Protein AF-A0A257RV43-F1 (afdb_monomer)

Sequence (196 aa):
MAVTVGLWSTWIQFRRIRRQGHEGVSLATWVLFLFMGLFWMTYGVTRHSPQIFMGSLVIFPLQLAIVARLQPFRHVKVLARSFGYFALLCVAPVLIWGWIGGLIGTGIAMTVNRGPQIIELIRHADASGVSVASWTWGVTGSVLWVLFYASGRLWGALAATMFAGVANATIATLAAWRHRQASVMRRALELDVALI

Radius of gyration: 18.14 Å; Cα contacts (8 Å, |Δi|>4): 219; chains: 1; bounding box: 46×37×62 Å

Structure (mmCIF, N/CA/C/O backbone):
data_AF-A0A257RV43-F1
#
_entry.id   AF-A0A257RV43-F1
#
loop_
_atom_site.group_PDB
_atom_site.id
_atom_site.type_symbol
_atom_site.label_atom_id
_atom_site.label_alt_id
_atom_site.label_comp_id
_atom_site.label_asym_id
_atom_site.label_entity_id
_atom_site.label_seq_id
_atom_site.pdbx_PDB_ins_code
_atom_site.Cartn_x
_atom_site.Cartn_y
_atom_site.Cartn_z
_atom_site.occupancy
_atom_site.B_iso_or_equiv
_atom_site.auth_seq_id
_atom_site.auth_comp_id
_atom_site.auth_asym_id
_atom_site.auth_atom_id
_atom_site.pdbx_PDB_model_num
ATOM 1 N N . MET A 1 1 ? -7.278 -14.009 -11.076 1.00 83.44 1 MET A N 1
ATOM 2 C CA . MET A 1 1 ? -7.401 -14.435 -9.663 1.00 83.44 1 MET A CA 1
ATOM 3 C C . MET A 1 1 ? -6.691 -13.492 -8.692 1.00 83.44 1 MET A C 1
ATOM 5 O O . MET A 1 1 ? -7.350 -12.985 -7.799 1.00 83.44 1 MET A O 1
ATOM 9 N N . ALA A 1 2 ? -5.399 -13.172 -8.856 1.00 86.75 2 ALA A N 1
ATOM 10 C CA . ALA A 1 2 ? -4.728 -12.218 -7.952 1.00 86.75 2 ALA A CA 1
ATOM 11 C C . ALA A 1 2 ? -5.408 -10.830 -7.930 1.00 86.75 2 ALA A C 1
ATOM 13 O O . ALA A 1 2 ? -5.699 -10.286 -6.866 1.00 86.75 2 ALA A O 1
ATOM 14 N N . VAL A 1 3 ? -5.745 -10.304 -9.115 1.00 89.25 3 VAL A N 1
ATOM 15 C CA . VAL A 1 3 ? -6.444 -9.016 -9.282 1.00 89.25 3 VAL A CA 1
ATOM 16 C C . VAL A 1 3 ? -7.815 -9.010 -8.604 1.00 89.25 3 VAL A C 1
ATOM 18 O O . VAL A 1 3 ? -8.145 -8.071 -7.888 1.00 89.25 3 VAL A O 1
ATOM 21 N N . THR A 1 4 ? -8.603 -10.075 -8.776 1.00 91.12 4 THR A N 1
ATOM 22 C CA . THR A 1 4 ? -9.947 -10.181 -8.189 1.00 91.12 4 THR A CA 1
ATOM 23 C C . THR A 1 4 ? -9.890 -10.251 -6.666 1.00 91.12 4 THR A C 1
ATOM 25 O O . THR A 1 4 ? -10.686 -9.596 -6.000 1.00 91.12 4 THR A O 1
ATOM 28 N N . VAL A 1 5 ? -8.909 -10.965 -6.105 1.00 89.88 5 VAL A N 1
ATOM 29 C CA . VAL A 1 5 ? -8.672 -11.011 -4.654 1.00 89.88 5 VAL A CA 1
ATOM 30 C C . VAL A 1 5 ? -8.265 -9.638 -4.108 1.00 89.88 5 VAL A C 1
ATOM 32 O O . VAL A 1 5 ? -8.806 -9.204 -3.092 1.00 89.88 5 VAL A O 1
ATOM 35 N N . GLY A 1 6 ? -7.360 -8.927 -4.789 1.00 88.88 6 GLY A N 1
ATOM 36 C CA . GLY A 1 6 ? -6.945 -7.576 -4.394 1.00 88.88 6 GLY A CA 1
ATOM 37 C C . GLY A 1 6 ? -8.076 -6.544 -4.479 1.00 88.88 6 GLY A C 1
ATOM 38 O O . GLY A 1 6 ? -8.216 -5.688 -3.602 1.00 88.88 6 GLY A O 1
ATOM 39 N N . LEU A 1 7 ? -8.928 -6.649 -5.500 1.00 92.19 7 LEU A N 1
ATOM 40 C CA . LEU A 1 7 ? -10.130 -5.827 -5.620 1.00 92.19 7 LEU A CA 1
ATOM 41 C C . LEU A 1 7 ? -11.105 -6.118 -4.473 1.00 92.19 7 LEU A C 1
ATOM 43 O O . LEU A 1 7 ? -11.610 -5.191 -3.842 1.00 92.19 7 LEU A O 1
ATOM 47 N N . TRP A 1 8 ? -11.329 -7.397 -4.166 1.00 93.69 8 TRP A N 1
ATOM 48 C CA . TRP A 1 8 ? -12.238 -7.819 -3.106 1.00 93.69 8 TRP A CA 1
ATOM 49 C C . TRP A 1 8 ? -11.781 -7.370 -1.714 1.00 93.69 8 TRP A C 1
ATOM 51 O O . TRP A 1 8 ? -12.586 -6.834 -0.950 1.00 93.69 8 TRP A O 1
ATOM 61 N N . SER A 1 9 ? -10.493 -7.512 -1.385 1.00 88.94 9 SER A N 1
ATOM 62 C CA . SER A 1 9 ? -9.951 -7.047 -0.099 1.00 88.94 9 SER A CA 1
ATOM 63 C C . SER A 1 9 ? -10.094 -5.530 0.058 1.00 88.94 9 SER A C 1
ATOM 65 O O . SER A 1 9 ? -10.583 -5.040 1.080 1.00 88.94 9 SER A O 1
ATOM 67 N N . THR A 1 10 ? -9.772 -4.780 -0.998 1.00 91.12 10 THR A N 1
ATOM 68 C CA . THR A 1 10 ? -9.917 -3.320 -1.018 1.00 91.12 10 THR A CA 1
ATOM 69 C C . THR A 1 10 ? -11.392 -2.91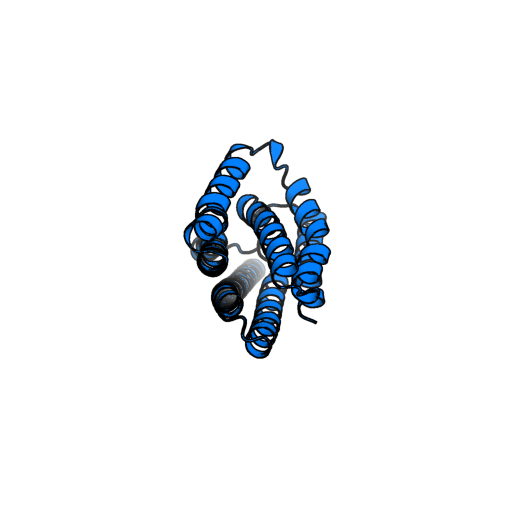3 -0.902 1.00 91.12 10 THR A C 1
ATOM 71 O O . THR A 1 10 ? -11.723 -1.960 -0.193 1.00 91.12 10 THR A O 1
ATOM 74 N N . TRP A 1 11 ? -12.306 -3.671 -1.516 1.00 94.56 11 TRP A N 1
ATOM 75 C CA . TRP A 1 11 ? -13.753 -3.449 -1.426 1.00 94.56 11 TRP A CA 1
ATOM 76 C C . TRP A 1 11 ? -14.297 -3.673 -0.025 1.00 94.56 11 TRP A C 1
ATOM 78 O O . TRP A 1 11 ? -15.060 -2.839 0.468 1.00 94.56 11 TRP A O 1
ATOM 88 N N . ILE A 1 12 ? -13.871 -4.740 0.652 1.00 92.06 12 ILE A N 1
ATOM 89 C CA . ILE A 1 12 ? -14.232 -4.986 2.052 1.00 92.06 12 ILE A CA 1
ATOM 90 C C . ILE A 1 12 ? -13.836 -3.786 2.914 1.00 92.06 12 ILE A C 1
ATOM 92 O O . ILE A 1 12 ? -14.659 -3.303 3.698 1.00 92.06 12 ILE A O 1
ATOM 96 N N . GLN A 1 13 ? -12.620 -3.261 2.734 1.00 89.50 13 GLN A N 1
ATOM 97 C CA . GLN A 1 13 ? -12.170 -2.101 3.494 1.00 89.50 13 GLN A CA 1
ATOM 98 C C . GLN A 1 13 ? -12.968 -0.839 3.153 1.00 89.50 13 GLN A C 1
ATOM 100 O O . GLN A 1 13 ? -13.424 -0.135 4.054 1.00 89.50 13 GLN A O 1
ATOM 105 N N . PHE A 1 14 ? -13.181 -0.552 1.870 1.00 93.69 14 PHE A N 1
ATOM 106 C CA . PHE A 1 14 ? -13.977 0.598 1.448 1.00 93.69 14 PHE A CA 1
ATOM 107 C C . PHE A 1 14 ? -15.401 0.544 2.013 1.00 93.69 14 PHE A C 1
ATOM 109 O O . PHE A 1 14 ? -15.922 1.547 2.509 1.00 93.69 14 PHE A O 1
ATOM 116 N N . ARG A 1 15 ? -16.026 -0.640 1.982 1.00 93.69 15 ARG A N 1
ATOM 117 C CA . ARG A 1 15 ? -17.354 -0.880 2.550 1.00 93.69 15 ARG A CA 1
ATOM 118 C C . ARG A 1 15 ? -17.363 -0.665 4.062 1.00 93.69 15 ARG A C 1
ATOM 120 O O . ARG A 1 15 ? -18.320 -0.076 4.558 1.00 93.69 15 ARG A O 1
ATOM 127 N N . ARG A 1 16 ? -16.320 -1.104 4.782 1.00 89.62 16 ARG A N 1
ATOM 128 C CA . ARG A 1 16 ? -16.153 -0.838 6.222 1.00 89.62 16 ARG A CA 1
ATOM 129 C C . ARG A 1 16 ? -16.119 0.665 6.479 1.00 89.62 16 ARG A C 1
ATOM 131 O O . ARG A 1 16 ? -16.955 1.153 7.226 1.00 89.62 16 ARG A O 1
ATOM 138 N N . ILE A 1 17 ? -15.240 1.390 5.786 1.00 91.00 17 ILE A N 1
ATOM 139 C CA . ILE A 1 17 ? -15.087 2.844 5.947 1.00 91.00 17 ILE A CA 1
ATOM 140 C C . ILE A 1 17 ? -16.407 3.574 5.691 1.00 91.00 17 ILE A C 1
ATOM 142 O O . ILE A 1 17 ? -16.773 4.489 6.420 1.00 91.00 17 ILE A O 1
ATOM 146 N N . ARG A 1 18 ? -17.161 3.139 4.673 1.00 92.62 18 ARG A N 1
ATOM 147 C CA . ARG A 1 18 ? -18.476 3.708 4.358 1.00 92.62 18 ARG A CA 1
ATOM 148 C C . ARG A 1 18 ? -19.513 3.475 5.462 1.00 92.62 18 ARG A C 1
ATOM 150 O O . ARG A 1 18 ? -20.385 4.316 5.630 1.00 92.62 18 ARG A O 1
ATOM 157 N N . ARG A 1 19 ? -19.478 2.324 6.142 1.00 91.06 19 ARG A N 1
ATOM 158 C CA . ARG A 1 19 ? -20.508 1.912 7.115 1.00 91.06 19 ARG A CA 1
ATOM 159 C C . ARG A 1 19 ? -20.180 2.283 8.560 1.00 91.06 19 ARG A C 1
ATOM 161 O O . ARG A 1 19 ? -21.100 2.512 9.327 1.00 91.06 19 ARG A O 1
ATOM 168 N N . GLN A 1 20 ? -18.904 2.278 8.929 1.00 87.81 20 GLN A N 1
ATOM 169 C CA . GLN A 1 20 ? -18.437 2.366 10.319 1.00 87.81 20 GLN A CA 1
ATOM 170 C C . GLN A 1 20 ? -17.550 3.592 10.572 1.00 87.81 20 GLN A C 1
ATOM 172 O O . GLN A 1 20 ? -17.038 3.754 11.671 1.00 87.81 20 GLN A O 1
ATOM 177 N N . GLY A 1 21 ? -17.332 4.438 9.562 1.00 88.31 21 GLY A N 1
ATOM 178 C CA . GLY A 1 21 ? -16.389 5.548 9.651 1.00 88.31 21 GLY A CA 1
ATOM 179 C C . GLY A 1 21 ? -14.940 5.124 9.399 1.00 88.31 21 GLY A C 1
ATOM 180 O O . GLY A 1 21 ? -14.634 3.972 9.087 1.00 88.31 21 GLY A O 1
ATOM 181 N N . HIS A 1 22 ? -14.035 6.097 9.476 1.00 86.12 22 HIS A N 1
ATOM 182 C CA . HIS A 1 22 ? -12.622 5.936 9.126 1.00 86.12 22 HIS A CA 1
ATOM 183 C C . HIS A 1 22 ? -11.687 5.867 10.342 1.00 86.12 22 HIS A C 1
ATOM 185 O O . HIS A 1 22 ? -10.466 5.890 10.184 1.00 86.12 22 HIS A O 1
ATOM 191 N N . GLU A 1 23 ? -12.242 5.745 11.548 1.00 84.06 23 GLU A N 1
ATOM 192 C CA . GLU A 1 23 ? -11.462 5.586 12.773 1.00 84.06 23 GLU A CA 1
ATOM 193 C C . GLU A 1 23 ? -10.579 4.327 12.702 1.00 84.06 23 GLU A C 1
ATOM 195 O O . GLU A 1 23 ? -10.986 3.256 12.216 1.00 84.06 23 GLU A O 1
ATOM 200 N N . GLY A 1 24 ? -9.320 4.498 13.115 1.00 78.44 24 GLY A N 1
ATOM 201 C CA . GLY A 1 24 ? -8.271 3.481 13.025 1.00 78.44 24 GLY A CA 1
ATOM 202 C C . GLY A 1 24 ? -7.718 3.237 11.614 1.00 78.44 24 GLY A C 1
ATOM 203 O O . GLY A 1 24 ? -6.940 2.306 11.427 1.00 78.44 24 GLY A O 1
ATOM 204 N N . VAL A 1 25 ? -8.102 4.029 10.602 1.00 84.38 25 VAL A N 1
ATOM 205 C CA . VAL A 1 25 ? -7.573 3.898 9.233 1.00 84.38 25 VAL A CA 1
ATOM 206 C C . VAL A 1 25 ? -6.476 4.928 8.969 1.00 84.38 25 VAL A C 1
ATOM 208 O O . VAL A 1 25 ? -6.726 6.126 8.883 1.00 84.38 25 VAL A O 1
ATOM 211 N N . SER A 1 26 ? -5.247 4.451 8.763 1.00 86.12 26 SER A N 1
ATOM 212 C CA . SER A 1 26 ? -4.090 5.303 8.459 1.00 86.12 26 SER A CA 1
ATOM 213 C C . SER A 1 26 ? -4.168 5.922 7.056 1.00 86.12 26 SER A C 1
ATOM 215 O O . SER A 1 26 ? -4.027 5.222 6.050 1.00 86.12 26 SER A O 1
ATOM 217 N N . LEU A 1 27 ? -4.308 7.252 6.976 1.00 90.44 27 LEU A N 1
ATOM 218 C CA . LEU A 1 27 ? -4.223 8.003 5.715 1.00 90.44 27 LEU A CA 1
ATOM 219 C C . LEU A 1 27 ? -2.889 7.768 4.992 1.00 90.44 27 LEU A C 1
ATOM 221 O O . LEU A 1 27 ? -2.890 7.531 3.785 1.00 90.44 27 LEU A O 1
ATOM 225 N N . ALA A 1 28 ? -1.767 7.790 5.720 1.00 90.81 28 ALA A N 1
ATOM 226 C CA . ALA A 1 28 ? -0.436 7.580 5.145 1.00 90.81 28 ALA A CA 1
ATOM 227 C C . ALA A 1 28 ? -0.349 6.237 4.406 1.00 90.81 28 ALA A C 1
ATOM 229 O O . ALA A 1 28 ? 0.166 6.164 3.293 1.00 90.81 28 ALA A O 1
ATOM 230 N N . THR A 1 29 ? -0.936 5.188 4.988 1.00 88.31 29 THR A N 1
ATOM 231 C CA . THR A 1 29 ? -0.925 3.847 4.403 1.00 88.31 29 THR A CA 1
ATOM 232 C C . THR A 1 29 ? -1.669 3.791 3.076 1.00 88.31 29 THR A C 1
ATOM 234 O O . THR A 1 29 ? -1.144 3.229 2.114 1.00 88.31 29 THR A O 1
ATOM 237 N N . TRP A 1 30 ? -2.847 4.412 2.994 1.00 92.25 30 TRP A N 1
ATOM 238 C CA . TRP A 1 30 ? -3.651 4.438 1.769 1.00 92.25 30 TRP A CA 1
ATOM 239 C C . TRP A 1 30 ? -3.076 5.354 0.689 1.00 92.25 30 TRP A C 1
ATOM 241 O O . TRP A 1 30 ? -3.123 5.006 -0.489 1.00 92.25 30 TRP A O 1
ATOM 251 N N . VAL A 1 31 ? -2.472 6.480 1.075 1.00 94.62 31 VAL A N 1
ATOM 252 C CA . VAL A 1 31 ? -1.731 7.349 0.147 1.00 94.62 31 VAL A CA 1
ATOM 253 C C . VAL A 1 31 ? -0.534 6.603 -0.440 1.00 94.62 31 VAL A C 1
ATOM 255 O O . VAL A 1 31 ? -0.324 6.626 -1.650 1.00 94.62 31 VAL A O 1
ATOM 258 N N . LEU A 1 32 ? 0.216 5.874 0.389 1.00 93.56 32 LEU A N 1
ATOM 259 C CA . LEU A 1 32 ? 1.308 5.038 -0.096 1.00 93.56 32 LEU A CA 1
ATOM 260 C C . LEU A 1 32 ? 0.803 3.916 -1.006 1.00 93.56 32 LEU A C 1
ATOM 262 O O . LEU A 1 32 ? 1.436 3.658 -2.022 1.00 93.56 32 LEU A O 1
ATOM 266 N N . PHE A 1 33 ? -0.347 3.292 -0.728 1.00 92.44 33 PHE A N 1
ATOM 267 C CA . PHE A 1 33 ? -0.938 2.326 -1.662 1.00 92.44 33 PHE A CA 1
ATOM 268 C C . PHE A 1 33 ? -1.278 2.933 -3.026 1.00 92.44 33 PHE A C 1
ATOM 270 O O . PHE A 1 33 ? -1.014 2.271 -4.027 1.00 92.44 33 PHE A O 1
ATOM 277 N N . LEU A 1 34 ? -1.761 4.180 -3.090 1.00 95.38 34 LEU A N 1
ATOM 278 C CA . LEU A 1 34 ? -1.952 4.874 -4.369 1.00 95.38 34 LEU A CA 1
ATOM 279 C C . LEU A 1 34 ? -0.634 5.053 -5.125 1.00 95.38 34 LEU A C 1
ATOM 281 O O . LEU A 1 34 ? -0.560 4.728 -6.310 1.00 95.38 34 LEU A O 1
ATOM 285 N N . PHE A 1 35 ? 0.416 5.530 -4.450 1.00 96.62 35 PHE A N 1
ATOM 286 C CA . PHE A 1 35 ? 1.724 5.703 -5.086 1.00 96.62 35 PHE A CA 1
ATOM 287 C C . PHE A 1 35 ? 2.322 4.373 -5.552 1.00 96.62 35 PHE A C 1
ATOM 289 O O . PHE A 1 35 ? 2.828 4.290 -6.670 1.00 96.62 35 PHE A O 1
ATOM 296 N N . MET A 1 36 ? 2.185 3.306 -4.760 1.00 94.38 36 MET A N 1
ATOM 297 C CA . MET A 1 36 ? 2.575 1.963 -5.194 1.00 94.38 36 MET A CA 1
ATOM 298 C C . MET A 1 36 ? 1.727 1.482 -6.376 1.00 94.38 36 MET A C 1
ATOM 300 O O . MET A 1 36 ? 2.257 0.850 -7.282 1.00 94.38 36 MET A O 1
ATOM 304 N N . GLY A 1 37 ? 0.431 1.798 -6.411 1.00 95.44 37 GLY A N 1
ATOM 305 C CA . GLY A 1 37 ? -0.439 1.513 -7.552 1.00 95.44 37 GLY A CA 1
ATOM 306 C C . GLY A 1 37 ? 0.102 2.127 -8.845 1.00 95.44 37 GLY A C 1
ATOM 307 O O . GLY A 1 37 ? 0.244 1.420 -9.842 1.00 95.44 37 GLY A O 1
ATOM 308 N N . LEU A 1 38 ? 0.490 3.407 -8.800 1.00 97.62 38 LEU A N 1
ATOM 309 C CA . LEU A 1 38 ? 1.151 4.104 -9.912 1.00 97.62 38 LEU A CA 1
ATOM 310 C C . LEU A 1 38 ? 2.486 3.458 -10.285 1.00 97.62 38 LEU A C 1
ATOM 312 O O . LEU A 1 38 ? 2.716 3.182 -11.459 1.00 97.62 38 LEU A O 1
ATOM 316 N N . PHE A 1 39 ? 3.334 3.153 -9.300 1.00 97.38 39 PHE A N 1
ATOM 317 C CA . PHE A 1 39 ? 4.607 2.468 -9.525 1.00 97.38 39 PHE A CA 1
ATOM 318 C C . PHE A 1 39 ? 4.420 1.151 -10.286 1.00 97.38 39 PHE A C 1
ATOM 320 O O . PHE A 1 39 ? 5.081 0.913 -11.295 1.00 97.38 39 PHE A O 1
ATOM 327 N N . TRP A 1 40 ? 3.485 0.311 -9.837 1.00 97.00 40 TRP A N 1
ATOM 328 C CA . TRP A 1 40 ? 3.209 -0.982 -10.455 1.00 97.00 40 TRP A CA 1
ATOM 329 C C . TRP A 1 40 ? 2.561 -0.852 -11.836 1.00 97.00 40 TRP A C 1
ATOM 331 O O . TRP A 1 40 ? 2.866 -1.662 -12.706 1.00 97.00 40 TRP A O 1
ATOM 341 N N . MET A 1 41 ? 1.731 0.169 -12.080 1.00 97.88 41 MET A N 1
ATOM 342 C CA . MET A 1 41 ? 1.241 0.464 -13.432 1.00 97.88 41 MET A CA 1
ATOM 343 C C . MET A 1 41 ? 2.404 0.799 -14.373 1.00 97.88 41 MET A C 1
ATOM 345 O O . MET A 1 41 ? 2.546 0.161 -15.416 1.00 97.88 41 MET A O 1
ATOM 349 N N . THR A 1 42 ? 3.291 1.715 -13.980 1.00 98.00 42 THR A N 1
ATOM 350 C CA . THR A 1 42 ? 4.476 2.073 -14.777 1.00 98.00 42 THR A CA 1
ATOM 351 C C . THR A 1 42 ? 5.404 0.871 -14.982 1.00 98.00 42 THR A C 1
ATOM 353 O O . THR A 1 42 ? 5.888 0.630 -16.090 1.00 98.00 42 THR A O 1
ATOM 356 N N . TYR A 1 43 ? 5.610 0.053 -13.947 1.00 97.12 43 TYR A N 1
ATOM 357 C CA . TYR A 1 43 ? 6.385 -1.183 -14.056 1.00 97.12 43 TYR A CA 1
ATOM 358 C C . TYR A 1 43 ? 5.739 -2.191 -15.020 1.00 97.12 43 TYR A C 1
ATOM 360 O O . TYR A 1 43 ? 6.422 -2.776 -15.857 1.00 97.12 43 TYR A O 1
ATOM 368 N N . GLY A 1 44 ? 4.417 -2.365 -14.955 1.00 96.50 44 GLY A N 1
ATOM 369 C CA . GLY A 1 44 ? 3.671 -3.237 -15.861 1.00 96.50 44 GLY A CA 1
ATOM 370 C C . GLY A 1 44 ? 3.822 -2.820 -17.323 1.00 96.50 44 GLY A C 1
ATOM 371 O O . GLY A 1 44 ? 4.070 -3.676 -18.170 1.00 96.50 44 GLY A O 1
ATOM 372 N N . VAL A 1 45 ? 3.766 -1.515 -17.611 1.00 97.88 45 VAL A N 1
ATOM 373 C CA . VAL A 1 45 ? 4.013 -0.974 -18.959 1.00 97.88 45 VAL A CA 1
ATOM 374 C C . VAL A 1 45 ? 5.440 -1.277 -19.418 1.00 97.88 45 VAL A C 1
ATOM 376 O O . VAL A 1 45 ? 5.624 -1.837 -20.495 1.00 97.88 45 VAL A O 1
ATOM 379 N N . THR A 1 46 ? 6.450 -0.985 -18.594 1.00 96.88 46 THR A N 1
ATOM 380 C CA . THR A 1 46 ? 7.863 -1.209 -18.967 1.00 96.88 46 THR A CA 1
ATOM 381 C C . THR A 1 46 ? 8.247 -2.679 -19.115 1.00 96.88 46 THR A C 1
ATOM 383 O O . THR A 1 46 ? 9.195 -2.998 -19.827 1.00 96.88 46 THR A O 1
ATOM 386 N N . ARG A 1 47 ? 7.523 -3.591 -18.462 1.00 95.19 47 ARG A N 1
ATOM 387 C CA . ARG A 1 47 ? 7.694 -5.042 -18.623 1.00 95.19 47 ARG A CA 1
ATOM 388 C C . ARG A 1 47 ? 6.734 -5.666 -19.629 1.00 95.19 47 ARG A C 1
ATOM 390 O O . ARG A 1 47 ? 6.711 -6.888 -19.727 1.00 95.19 47 ARG A O 1
ATOM 397 N N . HIS A 1 48 ? 5.945 -4.858 -20.340 1.00 95.19 48 HIS A N 1
ATOM 398 C CA . HIS A 1 48 ? 4.900 -5.325 -21.253 1.00 95.19 48 HIS A CA 1
ATOM 399 C C . HIS A 1 48 ? 3.990 -6.391 -20.616 1.00 95.19 48 HIS A C 1
ATOM 401 O O . HIS A 1 48 ? 3.556 -7.337 -21.270 1.00 95.19 48 HIS A O 1
ATOM 407 N N . SER A 1 49 ? 3.711 -6.253 -19.316 1.00 94.94 49 SER A N 1
ATOM 408 C CA . SER A 1 49 ? 2.875 -7.178 -18.558 1.00 94.94 49 SER A CA 1
ATOM 409 C C . SER A 1 49 ? 1.500 -6.553 -18.314 1.00 94.94 49 SER A C 1
ATOM 411 O O . SER A 1 49 ? 1.322 -5.805 -17.341 1.00 94.94 49 SER A O 1
ATOM 413 N N . PRO A 1 50 ? 0.496 -6.861 -19.161 1.00 94.31 50 PRO A N 1
ATOM 414 C CA . PRO A 1 50 ? -0.851 -6.332 -18.985 1.00 94.31 50 PRO A CA 1
ATOM 415 C C . PRO A 1 50 ? -1.465 -6.785 -17.658 1.00 94.31 50 PRO A C 1
ATOM 417 O O . PRO A 1 50 ? -2.251 -6.052 -17.073 1.00 94.31 50 PRO A O 1
ATOM 420 N N . GLN A 1 51 ? -1.082 -7.950 -17.130 1.00 93.88 51 GLN A N 1
ATOM 421 C CA . GLN A 1 51 ? -1.585 -8.456 -15.853 1.00 93.88 51 GLN A CA 1
ATOM 422 C C . GLN A 1 51 ? -1.165 -7.560 -14.682 1.00 93.88 51 GLN A C 1
ATOM 424 O O . GLN A 1 51 ? -2.003 -7.243 -13.840 1.00 93.88 51 GLN A O 1
ATOM 429 N N . ILE A 1 52 ? 0.102 -7.129 -14.637 1.00 94.88 52 ILE A N 1
ATOM 430 C CA . ILE A 1 52 ? 0.608 -6.223 -13.593 1.00 94.88 52 ILE A CA 1
ATOM 431 C C . ILE A 1 52 ? -0.066 -4.856 -13.719 1.00 94.88 52 ILE A C 1
ATOM 433 O O . ILE A 1 52 ? -0.595 -4.335 -12.736 1.00 94.88 52 ILE A O 1
ATOM 437 N N . PHE A 1 53 ? -0.100 -4.307 -14.937 1.00 96.50 53 PHE A N 1
ATOM 438 C CA . PHE A 1 53 ? -0.725 -3.014 -15.203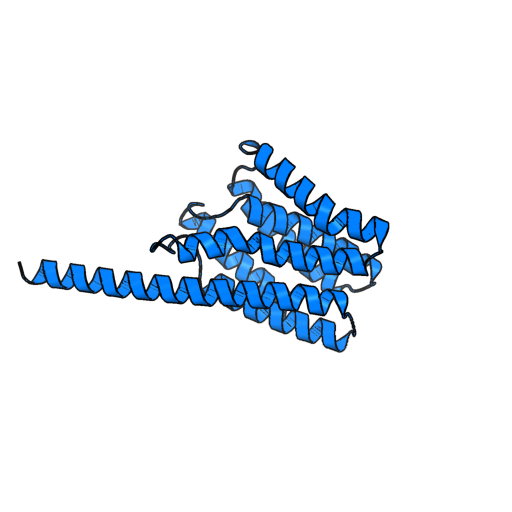 1.00 96.50 53 PHE A CA 1
ATOM 439 C C . PHE A 1 53 ? -2.208 -3.006 -14.806 1.00 96.50 53 PHE A C 1
ATOM 441 O O . PHE A 1 53 ? -2.629 -2.188 -13.988 1.00 96.50 53 PHE A O 1
ATOM 448 N N . MET A 1 54 ? -2.985 -3.968 -15.315 1.00 93.88 54 MET A N 1
ATOM 449 C CA . MET A 1 54 ? -4.415 -4.087 -15.026 1.00 93.88 54 MET A CA 1
ATOM 450 C C . MET A 1 54 ? -4.681 -4.397 -13.555 1.00 93.88 54 MET A C 1
ATOM 452 O O . MET A 1 54 ? -5.668 -3.918 -13.000 1.00 93.88 54 MET A O 1
ATOM 456 N N . GLY A 1 55 ? -3.800 -5.163 -12.905 1.00 91.75 55 GLY A N 1
ATOM 457 C CA . GLY A 1 55 ? -3.910 -5.467 -11.484 1.00 91.75 55 GLY A CA 1
ATOM 458 C C . GLY A 1 55 ? -3.944 -4.215 -10.616 1.00 91.75 55 GLY A C 1
ATOM 459 O O . GLY A 1 55 ? -4.806 -4.100 -9.746 1.00 91.75 55 GLY A O 1
ATOM 460 N N . SER A 1 56 ? -3.067 -3.254 -10.898 1.00 94.88 56 SER A N 1
ATOM 461 C CA . SER A 1 56 ? -3.073 -1.968 -10.203 1.00 94.88 56 SER A CA 1
ATOM 462 C C . SER A 1 56 ? -4.177 -1.043 -10.700 1.00 94.88 56 SER A C 1
ATOM 464 O O . SER A 1 56 ? -4.869 -0.450 -9.874 1.00 94.88 56 SER A O 1
ATOM 466 N N . LEU A 1 57 ? -4.402 -0.960 -12.015 1.00 96.44 57 LEU A N 1
ATOM 467 C CA . LEU A 1 57 ? -5.408 -0.070 -12.600 1.00 96.44 57 LEU A CA 1
ATOM 468 C C . LEU A 1 57 ? -6.821 -0.356 -12.077 1.00 96.44 57 LEU A C 1
ATOM 470 O O . LEU A 1 57 ? -7.551 0.572 -11.752 1.00 96.44 57 LEU A O 1
ATOM 474 N N . VAL A 1 58 ? -7.207 -1.629 -11.952 1.00 95.75 58 VAL A N 1
ATOM 475 C CA . VAL A 1 58 ? -8.552 -2.020 -11.491 1.00 95.75 58 VAL A CA 1
ATOM 476 C C . VAL A 1 58 ? -8.782 -1.666 -10.018 1.00 95.75 58 VAL A C 1
ATOM 478 O O . VAL A 1 58 ? -9.893 -1.314 -9.627 1.00 95.75 58 VAL A O 1
ATOM 481 N N . ILE A 1 59 ? -7.743 -1.746 -9.186 1.00 94.75 59 ILE A N 1
ATOM 482 C CA . ILE A 1 59 ? -7.838 -1.473 -7.743 1.00 94.75 59 ILE A CA 1
ATOM 483 C C . ILE A 1 59 ? -7.734 0.036 -7.455 1.00 94.75 59 ILE A C 1
ATOM 485 O O . ILE A 1 59 ? -8.296 0.528 -6.470 1.00 94.75 59 ILE A O 1
ATOM 489 N N . PHE A 1 60 ? -7.051 0.782 -8.325 1.00 96.50 60 PHE A N 1
ATOM 490 C CA . PHE A 1 60 ? -6.716 2.192 -8.137 1.00 96.50 60 PHE A CA 1
ATOM 491 C C . PHE A 1 60 ? -7.921 3.111 -7.839 1.00 96.50 60 PHE A C 1
ATOM 493 O O . PHE A 1 60 ? -7.842 3.864 -6.864 1.00 96.50 60 PHE A O 1
ATOM 500 N N . PRO A 1 61 ? -9.070 3.040 -8.551 1.00 97.25 61 PRO A N 1
ATOM 501 C CA . PRO A 1 61 ? -10.226 3.895 -8.261 1.00 97.25 61 PRO A CA 1
ATOM 502 C C . PRO A 1 61 ? -10.759 3.716 -6.839 1.00 97.25 61 PRO A C 1
ATOM 504 O O . PRO A 1 61 ? -11.194 4.667 -6.192 1.00 97.25 61 PRO A O 1
ATOM 507 N N . LEU A 1 62 ? -10.701 2.489 -6.328 1.00 95.50 62 LEU A N 1
ATOM 508 C CA . LEU A 1 62 ? -11.208 2.166 -5.008 1.00 95.50 62 LEU A CA 1
ATOM 509 C C . LEU A 1 62 ? -10.265 2.650 -3.904 1.00 95.50 62 LEU A C 1
ATOM 511 O O . LEU A 1 62 ? -10.723 3.186 -2.897 1.00 95.50 62 LEU A O 1
ATOM 515 N N . GLN A 1 63 ? -8.952 2.531 -4.118 1.00 95.81 63 GLN A N 1
ATOM 516 C CA . GLN A 1 63 ? -7.948 3.150 -3.249 1.00 95.81 63 GLN A CA 1
ATOM 517 C C . GLN A 1 63 ? -8.102 4.673 -3.227 1.00 95.81 63 GLN A C 1
ATOM 519 O O . GLN A 1 63 ? -8.052 5.280 -2.158 1.00 95.81 63 GLN A O 1
ATOM 524 N N . LEU A 1 64 ? -8.363 5.284 -4.386 1.00 97.06 64 LEU A N 1
ATOM 525 C CA . LEU A 1 64 ? -8.561 6.726 -4.500 1.00 97.06 64 LEU A CA 1
ATOM 526 C C . LEU A 1 64 ? -9.808 7.165 -3.733 1.00 97.06 64 LEU A C 1
ATOM 528 O O . LEU A 1 64 ? -9.763 8.132 -2.976 1.00 97.06 64 LEU A O 1
ATOM 532 N N . ALA A 1 65 ? -10.898 6.405 -3.854 1.00 96.38 65 ALA A N 1
ATOM 533 C CA . ALA A 1 65 ? -12.128 6.651 -3.116 1.00 96.38 65 ALA A CA 1
ATOM 534 C C . ALA A 1 65 ? -11.945 6.501 -1.594 1.00 96.38 65 ALA A C 1
ATOM 536 O O . ALA A 1 65 ? -12.565 7.242 -0.828 1.00 96.38 65 ALA A O 1
ATOM 537 N N . ILE A 1 66 ? -11.089 5.576 -1.137 1.00 94.31 66 ILE A N 1
ATOM 538 C CA . ILE A 1 66 ? -10.706 5.480 0.279 1.00 94.31 66 ILE A CA 1
ATOM 539 C C . ILE A 1 66 ? -9.949 6.739 0.701 1.00 94.31 66 ILE A C 1
ATOM 541 O O . ILE A 1 66 ? -10.371 7.394 1.649 1.00 94.31 66 ILE A O 1
ATOM 545 N N . VAL A 1 67 ? -8.884 7.115 -0.014 1.00 95.69 67 VAL A N 1
ATOM 546 C CA . VAL A 1 67 ? -8.078 8.298 0.324 1.00 95.69 67 VAL A CA 1
ATOM 547 C C . VAL A 1 67 ? -8.929 9.563 0.341 1.00 95.69 67 VAL A C 1
ATOM 549 O O . VAL A 1 67 ? -8.837 10.319 1.299 1.00 95.69 67 VAL A O 1
ATOM 552 N N . ALA A 1 68 ? -9.811 9.766 -0.640 1.00 96.12 68 ALA A N 1
ATOM 553 C CA . ALA A 1 68 ? -10.708 10.919 -0.687 1.00 96.12 68 ALA A CA 1
ATOM 554 C C . ALA A 1 68 ? -11.589 11.032 0.571 1.00 96.12 68 ALA A C 1
ATOM 556 O O . ALA A 1 68 ? -11.766 12.127 1.107 1.00 96.12 68 ALA A O 1
ATOM 557 N N . ARG A 1 69 ? -12.085 9.902 1.098 1.00 94.62 69 ARG A N 1
ATOM 558 C CA . ARG A 1 69 ? -12.861 9.876 2.351 1.00 94.62 69 ARG A CA 1
ATOM 559 C C . ARG A 1 69 ? -12.042 10.195 3.594 1.00 94.62 69 ARG A C 1
ATOM 561 O O . ARG A 1 69 ? -12.616 10.653 4.573 1.00 94.62 69 ARG A O 1
ATOM 568 N N . LEU A 1 70 ? -10.730 9.990 3.547 1.00 91.50 70 LEU A N 1
ATOM 569 C CA . LEU A 1 70 ? -9.802 10.342 4.622 1.00 91.50 70 LEU A CA 1
ATOM 570 C C . LEU A 1 70 ? -9.382 11.825 4.589 1.00 91.50 70 LEU A C 1
ATOM 572 O O . LEU A 1 70 ? -8.484 12.218 5.326 1.00 91.50 70 LEU A O 1
ATOM 576 N N . GLN A 1 71 ? -10.017 12.649 3.742 1.00 92.81 71 GLN A N 1
ATOM 577 C CA . GLN A 1 71 ? -9.833 14.106 3.676 1.00 92.81 71 GLN A CA 1
ATOM 578 C C . GLN A 1 71 ? -8.352 14.526 3.558 1.00 92.81 71 GLN A C 1
ATOM 580 O O . GLN A 1 71 ? -7.835 15.279 4.388 1.00 92.81 71 GLN A O 1
ATOM 585 N N . PRO A 1 72 ? -7.646 14.085 2.502 1.00 92.06 72 PRO A N 1
ATOM 586 C CA . PRO A 1 72 ? -6.188 14.159 2.426 1.00 92.06 72 PRO A CA 1
ATOM 587 C C . PRO A 1 72 ? -5.671 15.605 2.446 1.00 92.06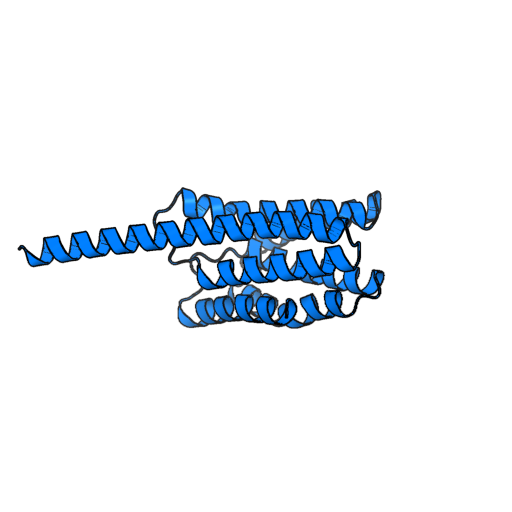 72 PRO A C 1
ATOM 589 O O . PRO A 1 72 ? -4.611 15.884 3.004 1.00 92.06 72 PRO A O 1
ATOM 592 N N . PHE A 1 73 ? -6.451 16.545 1.907 1.00 93.38 73 PHE A N 1
ATOM 593 C CA . PHE A 1 73 ? -6.115 17.969 1.848 1.00 93.38 73 PHE A CA 1
ATOM 594 C C . PHE A 1 73 ? -6.144 18.673 3.208 1.00 93.38 73 PHE A C 1
ATOM 596 O O . PHE A 1 73 ? -5.508 19.708 3.364 1.00 93.38 73 PHE A O 1
ATOM 603 N N . ARG A 1 74 ? -6.810 18.107 4.222 1.00 93.75 74 ARG A N 1
ATOM 604 C CA . ARG A 1 74 ? -6.694 18.602 5.606 1.00 93.75 74 ARG A CA 1
ATOM 605 C C . ARG A 1 74 ? -5.376 18.183 6.261 1.00 93.75 74 ARG A C 1
ATOM 607 O O . ARG A 1 74 ? -4.966 18.757 7.263 1.00 93.75 74 ARG A O 1
ATOM 614 N N . HIS A 1 75 ? -4.679 17.218 5.663 1.00 92.50 75 HIS A N 1
ATOM 615 C CA . HIS A 1 75 ? -3.465 16.607 6.191 1.00 92.50 75 HIS A CA 1
ATOM 616 C C . HIS A 1 75 ? -2.315 16.666 5.175 1.00 92.50 75 HIS A C 1
ATOM 618 O O . HIS A 1 75 ? -1.588 15.691 4.984 1.00 92.50 75 HIS A O 1
ATOM 624 N N . VAL A 1 76 ? -2.094 17.827 4.547 1.00 95.31 76 VAL A N 1
ATOM 625 C CA . VAL A 1 76 ? -1.053 18.022 3.513 1.00 95.31 76 VAL A CA 1
ATOM 626 C C . VAL A 1 76 ? 0.349 17.576 3.945 1.00 95.31 76 VAL A C 1
ATOM 628 O O . VAL A 1 76 ? 1.108 17.050 3.136 1.00 95.31 76 VAL A O 1
ATOM 631 N N . LYS A 1 77 ? 0.685 17.696 5.238 1.00 95.88 77 LYS A N 1
ATOM 632 C CA . LYS A 1 77 ? 1.962 17.205 5.787 1.00 95.88 77 LYS A CA 1
ATOM 633 C C . LYS A 1 77 ? 2.109 15.686 5.639 1.00 95.88 77 LYS A C 1
ATOM 635 O O . LYS A 1 77 ? 3.210 15.204 5.390 1.00 95.88 77 LYS A O 1
ATOM 640 N N . VAL A 1 78 ? 1.017 14.930 5.776 1.00 93.19 78 VAL A N 1
ATOM 641 C CA . VAL A 1 78 ? 1.002 13.471 5.582 1.00 93.19 78 VAL A CA 1
ATOM 642 C C . VAL A 1 78 ? 1.213 13.132 4.111 1.00 93.19 78 VAL A C 1
ATOM 644 O O . VAL A 1 78 ? 2.000 12.235 3.814 1.00 93.19 78 VAL A O 1
ATOM 647 N N . LEU A 1 79 ? 0.586 13.879 3.195 1.00 95.19 79 LEU A N 1
ATOM 648 C CA . LEU A 1 79 ? 0.810 13.726 1.754 1.00 95.19 79 LEU A CA 1
ATOM 649 C C . LEU A 1 79 ? 2.274 13.978 1.388 1.00 95.19 79 LEU A C 1
ATOM 651 O O . LEU A 1 79 ? 2.896 13.122 0.769 1.00 95.19 79 LEU A O 1
ATOM 655 N N . ALA A 1 80 ? 2.840 15.103 1.834 1.00 96.69 80 ALA A N 1
ATOM 656 C CA . ALA A 1 80 ? 4.225 15.470 1.550 1.00 96.69 80 ALA A CA 1
ATOM 657 C C . ALA A 1 80 ? 5.223 14.435 2.096 1.00 96.69 80 ALA A C 1
ATOM 659 O O . ALA A 1 80 ? 6.126 14.012 1.379 1.00 96.69 80 ALA A O 1
ATOM 660 N N . ARG A 1 81 ? 5.031 13.963 3.337 1.00 95.81 81 ARG A N 1
ATOM 661 C CA . ARG A 1 81 ? 5.869 12.906 3.930 1.00 95.81 81 ARG A CA 1
ATOM 662 C C . ARG A 1 81 ? 5.740 11.581 3.183 1.00 95.81 81 ARG A C 1
ATOM 664 O O . ARG A 1 81 ? 6.750 10.937 2.928 1.00 95.81 81 ARG A O 1
ATOM 671 N N . SER A 1 82 ? 4.521 11.193 2.807 1.00 94.75 82 SER A N 1
ATOM 672 C CA . SER A 1 82 ? 4.276 9.961 2.045 1.00 94.75 82 SER A CA 1
ATOM 673 C C . SER A 1 82 ? 4.908 10.033 0.655 1.00 94.75 82 SER A C 1
ATOM 675 O O . SER A 1 82 ? 5.500 9.059 0.200 1.00 94.75 82 SER A O 1
ATOM 677 N N . PHE A 1 83 ? 4.833 11.196 0.002 1.00 96.88 83 PHE A N 1
ATOM 678 C CA . PHE A 1 83 ? 5.485 11.436 -1.280 1.00 96.88 83 PHE A CA 1
ATOM 679 C C . PHE A 1 83 ? 7.007 11.394 -1.150 1.00 96.88 83 PHE A C 1
ATOM 681 O O . PHE A 1 83 ? 7.643 10.668 -1.900 1.00 96.88 83 PHE A O 1
ATOM 688 N N . GLY A 1 84 ? 7.593 12.096 -0.174 1.00 97.56 84 GLY A N 1
ATOM 689 C CA . GLY A 1 84 ? 9.039 12.065 0.069 1.00 97.56 84 GLY A CA 1
ATOM 690 C C . GLY A 1 84 ? 9.545 10.652 0.368 1.00 97.56 84 GLY A C 1
ATOM 691 O O . GLY A 1 84 ? 10.548 10.222 -0.191 1.00 97.56 84 GLY A O 1
ATOM 692 N N . TYR A 1 85 ? 8.801 9.893 1.173 1.00 96.19 85 TYR A N 1
ATOM 693 C CA . TYR A 1 85 ? 9.086 8.489 1.458 1.00 96.19 85 TYR A CA 1
ATOM 694 C C . TYR A 1 85 ? 9.037 7.609 0.199 1.00 96.19 85 TYR A C 1
ATOM 696 O O . TYR A 1 85 ? 9.957 6.834 -0.056 1.00 96.19 85 TYR A O 1
ATOM 704 N N . PHE A 1 86 ? 7.988 7.751 -0.617 1.00 96.62 86 PHE A N 1
ATOM 705 C CA . PHE A 1 86 ? 7.858 7.039 -1.889 1.00 96.62 86 PHE A CA 1
ATOM 706 C C . PHE A 1 86 ? 8.954 7.433 -2.887 1.00 96.62 86 PHE A C 1
ATOM 708 O O . PHE A 1 86 ? 9.547 6.570 -3.529 1.00 96.62 86 PHE A O 1
ATOM 715 N N . ALA A 1 87 ? 9.266 8.722 -3.000 1.00 97.88 87 ALA A N 1
ATOM 716 C CA . ALA A 1 87 ? 10.316 9.216 -3.875 1.00 97.88 87 ALA A CA 1
ATOM 717 C C . ALA A 1 87 ? 11.680 8.647 -3.466 1.00 97.88 87 ALA A C 1
ATOM 719 O O . ALA A 1 87 ? 12.397 8.125 -4.314 1.00 97.88 87 ALA A O 1
ATOM 720 N N . LEU A 1 88 ? 11.997 8.669 -2.169 1.00 97.81 88 LEU A N 1
ATOM 721 C CA . LEU A 1 88 ? 13.258 8.167 -1.629 1.00 97.81 88 LEU A CA 1
ATOM 722 C C . LEU A 1 88 ? 13.410 6.652 -1.789 1.00 97.81 88 LEU A C 1
ATOM 724 O O . LEU A 1 88 ? 14.484 6.189 -2.156 1.00 97.81 88 LEU A O 1
ATOM 728 N N . LEU A 1 89 ? 12.364 5.877 -1.496 1.00 96.75 89 LEU A N 1
ATOM 729 C CA . LEU A 1 89 ? 12.463 4.417 -1.502 1.00 96.75 89 LEU A CA 1
ATOM 730 C C . LEU A 1 89 ? 12.082 3.776 -2.830 1.00 96.75 89 LEU A C 1
ATOM 732 O O . LEU A 1 89 ? 12.436 2.633 -3.048 1.00 96.75 89 LEU A O 1
ATOM 736 N N . CYS A 1 90 ? 11.355 4.445 -3.718 1.00 95.56 90 CYS A N 1
ATOM 737 C CA . CYS A 1 90 ? 10.890 3.821 -4.961 1.00 95.56 90 CYS A CA 1
ATOM 738 C C . CYS A 1 90 ? 11.452 4.544 -6.179 1.00 95.56 90 CYS A C 1
ATOM 740 O O . CYS A 1 90 ? 12.117 3.920 -6.999 1.00 95.56 90 CYS A O 1
ATOM 742 N N . VAL A 1 91 ? 11.240 5.857 -6.289 1.00 97.50 91 VAL A N 1
ATOM 743 C CA . VAL A 1 91 ? 11.610 6.615 -7.497 1.00 97.50 91 VAL A CA 1
ATOM 744 C C . VAL A 1 91 ? 13.125 6.778 -7.627 1.00 97.50 91 VAL A C 1
ATOM 746 O O . VAL A 1 91 ? 13.686 6.396 -8.648 1.00 97.50 91 VAL A O 1
ATOM 749 N N . ALA A 1 92 ? 13.808 7.292 -6.602 1.00 97.94 92 ALA A N 1
ATOM 750 C CA . ALA A 1 92 ? 15.254 7.501 -6.644 1.00 97.94 92 ALA A CA 1
ATOM 751 C C . ALA A 1 92 ? 16.031 6.191 -6.905 1.00 97.94 92 ALA A C 1
ATOM 753 O O . ALA A 1 92 ? 16.891 6.193 -7.785 1.00 97.94 92 ALA A O 1
ATOM 754 N N . PRO A 1 93 ? 15.690 5.043 -6.282 1.00 97.81 93 PRO A N 1
ATOM 755 C CA . PRO A 1 93 ? 16.317 3.767 -6.612 1.00 97.81 93 PRO A CA 1
ATOM 756 C C . PRO A 1 93 ? 16.079 3.303 -8.054 1.00 97.81 93 PRO A C 1
ATOM 758 O O . PRO A 1 93 ? 16.980 2.692 -8.624 1.00 97.81 93 PRO A O 1
ATOM 761 N N . VAL A 1 94 ? 14.921 3.609 -8.665 1.00 97.75 94 VAL A N 1
ATOM 762 C CA . VAL A 1 94 ? 14.710 3.374 -10.110 1.00 97.75 94 VAL A CA 1
ATOM 763 C C . VAL A 1 94 ? 15.673 4.209 -10.945 1.00 97.75 94 VAL A C 1
ATOM 765 O O . VAL A 1 94 ? 16.232 3.699 -11.910 1.00 97.75 9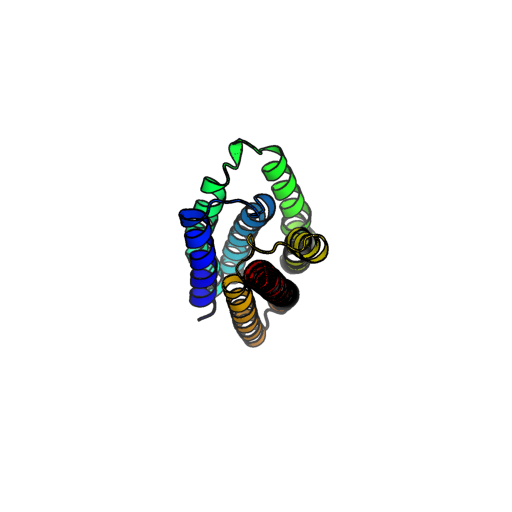4 VAL A O 1
ATOM 768 N N . LEU A 1 95 ? 15.877 5.475 -10.588 1.00 97.81 95 LEU A N 1
ATOM 769 C CA . LEU A 1 95 ? 16.741 6.377 -11.351 1.00 97.81 95 LEU A CA 1
ATOM 770 C C . LEU A 1 95 ? 18.229 6.019 -11.221 1.00 97.81 95 LEU A C 1
ATOM 772 O O . LEU A 1 95 ? 18.965 6.156 -12.192 1.00 97.81 95 LEU A O 1
ATOM 776 N N . ILE A 1 96 ? 18.667 5.548 -10.049 1.00 98.00 96 ILE A N 1
ATOM 777 C CA . ILE A 1 96 ? 20.082 5.253 -9.766 1.00 98.00 96 ILE A CA 1
ATOM 778 C C . ILE A 1 96 ? 20.464 3.830 -10.199 1.00 98.00 96 ILE A C 1
ATOM 780 O O . ILE A 1 96 ? 21.511 3.628 -10.808 1.00 98.00 96 ILE A O 1
ATOM 784 N N . TRP A 1 97 ? 19.627 2.836 -9.886 1.00 97.62 97 TRP A N 1
ATOM 785 C CA . TRP A 1 97 ? 19.938 1.411 -10.076 1.00 97.62 97 TRP A CA 1
ATOM 786 C C . TRP A 1 97 ? 18.966 0.698 -11.023 1.00 97.62 97 TRP A C 1
ATOM 788 O O . TRP A 1 97 ? 18.952 -0.532 -11.105 1.00 97.62 97 TRP A O 1
ATOM 798 N N . GLY A 1 98 ? 18.120 1.444 -11.732 1.00 96.56 98 GLY A N 1
ATOM 799 C CA . GLY A 1 98 ? 17.090 0.877 -12.592 1.00 96.56 98 GLY A CA 1
ATOM 800 C C . GLY A 1 98 ? 15.974 0.180 -11.809 1.00 96.56 98 GLY A C 1
ATOM 801 O O . GLY A 1 98 ? 15.868 0.232 -10.582 1.00 96.56 98 GLY A O 1
ATOM 802 N N . TRP A 1 99 ? 15.120 -0.540 -12.537 1.00 95.44 99 TRP A N 1
ATOM 803 C CA . TRP A 1 99 ? 13.934 -1.186 -11.968 1.00 95.44 99 TRP A CA 1
ATOM 804 C C . TRP A 1 99 ? 14.217 -2.142 -10.810 1.00 95.44 99 TRP A C 1
ATOM 806 O O . TRP A 1 99 ? 13.362 -2.291 -9.944 1.00 95.44 99 TRP A O 1
ATOM 816 N N . ILE A 1 100 ? 15.389 -2.782 -10.760 1.00 93.69 100 ILE A N 1
ATOM 817 C CA . ILE A 1 100 ? 15.720 -3.671 -9.642 1.00 93.69 100 ILE A CA 1
ATOM 818 C C . ILE A 1 100 ? 15.846 -2.895 -8.325 1.00 93.69 100 ILE A C 1
ATOM 820 O O . ILE A 1 100 ? 15.266 -3.319 -7.326 1.00 93.69 100 ILE A O 1
ATOM 824 N N . GLY A 1 101 ? 16.493 -1.723 -8.341 1.00 94.31 101 GLY A N 1
ATOM 825 C CA . GLY A 1 101 ? 16.570 -0.834 -7.181 1.00 94.31 101 GLY A CA 1
ATOM 826 C C . GLY A 1 101 ? 15.186 -0.364 -6.748 1.00 94.31 101 GLY A C 1
ATOM 827 O O . GLY A 1 101 ? 14.838 -0.448 -5.571 1.00 94.31 101 GLY A O 1
ATOM 828 N N . GLY A 1 102 ? 14.356 0.033 -7.717 1.00 96.06 102 GLY A N 1
ATOM 829 C CA . GLY A 1 102 ? 12.957 0.391 -7.479 1.00 96.06 102 GLY A CA 1
ATOM 830 C C . GLY A 1 102 ? 12.130 -0.710 -6.825 1.00 96.06 102 GLY A C 1
ATOM 831 O O . GLY A 1 102 ? 11.352 -0.437 -5.916 1.00 96.06 102 GLY A O 1
ATOM 832 N N . LEU A 1 103 ? 12.291 -1.958 -7.269 1.00 95.25 103 LEU A N 1
ATOM 833 C CA . LEU A 1 103 ? 11.562 -3.110 -6.734 1.00 95.25 103 LEU A CA 1
ATOM 834 C C . LEU A 1 103 ? 12.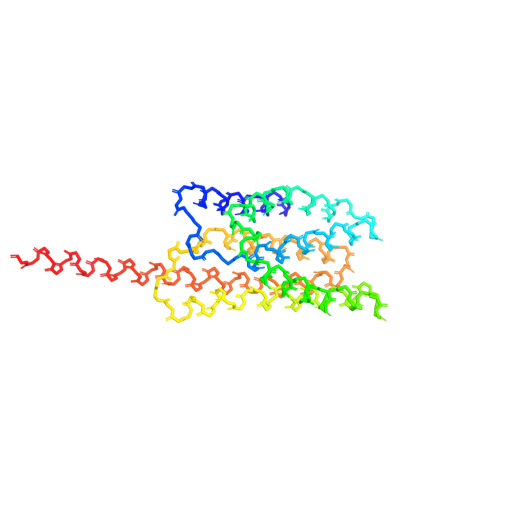010 -3.455 -5.312 1.00 95.25 103 LEU A C 1
ATOM 836 O O . LEU A 1 103 ? 11.160 -3.676 -4.452 1.00 95.25 103 LEU A O 1
ATOM 840 N N . ILE A 1 104 ? 13.320 -3.451 -5.046 1.00 93.12 104 ILE A N 1
ATOM 841 C CA . ILE A 1 104 ? 13.863 -3.656 -3.694 1.00 93.12 104 ILE A CA 1
ATOM 842 C C . ILE A 1 104 ? 13.312 -2.587 -2.755 1.00 93.12 104 ILE A C 1
ATOM 844 O O . ILE A 1 104 ? 12.735 -2.896 -1.711 1.00 93.12 104 ILE A O 1
ATOM 848 N N . GLY A 1 105 ? 13.436 -1.326 -3.156 1.00 94.12 105 GLY A N 1
ATOM 849 C CA . GLY A 1 105 ? 12.985 -0.211 -2.348 1.00 94.12 105 GLY A CA 1
ATOM 850 C C . GLY A 1 105 ? 11.459 -0.158 -2.184 1.00 94.12 105 GLY A C 1
ATOM 851 O O . GLY A 1 105 ? 10.976 0.123 -1.089 1.00 94.12 105 GLY A O 1
ATOM 852 N N . THR A 1 106 ? 10.687 -0.586 -3.189 1.00 93.19 106 THR A N 1
ATOM 853 C CA . THR A 1 106 ? 9.236 -0.822 -3.070 1.00 93.19 106 THR A CA 1
ATOM 854 C C . THR A 1 106 ? 8.923 -1.928 -2.062 1.00 93.19 106 THR A C 1
ATOM 856 O O . THR A 1 106 ? 8.016 -1.771 -1.248 1.00 93.19 106 THR A O 1
ATOM 859 N N . GLY A 1 107 ? 9.678 -3.031 -2.053 1.00 91.44 107 GLY A N 1
ATOM 860 C CA . GLY A 1 107 ? 9.537 -4.099 -1.057 1.00 91.44 107 GLY A CA 1
ATOM 861 C C . GLY A 1 107 ? 9.765 -3.605 0.375 1.00 91.44 107 GLY A C 1
ATOM 862 O O . GLY A 1 107 ? 8.955 -3.881 1.268 1.00 91.44 107 GLY A O 1
ATOM 863 N N . ILE A 1 108 ? 10.812 -2.800 0.582 1.00 91.94 108 ILE A N 1
ATOM 864 C CA . ILE A 1 108 ? 11.084 -2.127 1.863 1.00 91.94 108 ILE A CA 1
ATOM 865 C C . ILE A 1 108 ? 9.923 -1.193 2.215 1.00 91.94 108 ILE A C 1
ATOM 867 O O . ILE A 1 108 ? 9.366 -1.287 3.311 1.00 91.94 108 ILE A O 1
ATOM 871 N N . ALA A 1 109 ? 9.507 -0.347 1.271 1.00 92.00 109 ALA A N 1
ATOM 872 C CA . ALA A 1 109 ? 8.440 0.623 1.463 1.00 92.00 109 ALA A CA 1
ATOM 873 C C . ALA A 1 109 ? 7.114 -0.042 1.849 1.00 92.00 109 ALA A C 1
ATOM 875 O O . ALA A 1 109 ? 6.443 0.378 2.790 1.00 92.00 109 ALA A O 1
ATOM 876 N N . MET A 1 110 ? 6.743 -1.125 1.164 1.00 89.69 110 MET A N 1
ATOM 877 C CA . MET A 1 110 ? 5.540 -1.898 1.460 1.00 89.69 110 MET A CA 1
ATOM 878 C C . MET A 1 110 ? 5.603 -2.541 2.850 1.00 89.69 110 MET A C 1
ATOM 880 O O . MET A 1 110 ? 4.586 -2.579 3.546 1.00 89.69 110 MET A O 1
ATOM 884 N N . THR A 1 111 ? 6.767 -3.024 3.272 1.00 89.69 111 THR A N 1
ATOM 885 C CA . THR A 1 111 ? 6.942 -3.657 4.586 1.00 89.69 111 THR A CA 1
ATOM 886 C C . THR A 1 111 ? 6.854 -2.628 5.708 1.00 89.69 111 THR A C 1
ATOM 888 O O . THR A 1 111 ? 6.058 -2.773 6.633 1.00 89.69 111 THR A O 1
ATOM 891 N N . VAL A 1 112 ? 7.600 -1.532 5.596 1.00 89.88 112 VAL A N 1
ATOM 892 C CA . VAL A 1 112 ? 7.652 -0.482 6.621 1.00 89.88 112 VAL A CA 1
ATOM 893 C C . VAL A 1 112 ? 6.337 0.299 6.706 1.00 89.88 112 VAL A C 1
ATOM 895 O O . VAL A 1 112 ? 5.911 0.640 7.806 1.00 89.88 112 VAL A O 1
ATOM 898 N N . ASN A 1 113 ? 5.616 0.497 5.595 1.00 86.56 113 ASN A N 1
ATOM 899 C CA . ASN A 1 113 ? 4.286 1.127 5.600 1.00 86.56 113 ASN A CA 1
ATOM 900 C C . ASN A 1 113 ? 3.245 0.360 6.448 1.00 86.56 113 ASN A C 1
ATOM 902 O O . ASN A 1 113 ? 2.238 0.918 6.883 1.00 86.56 113 ASN A O 1
ATOM 906 N N . ARG A 1 114 ? 3.479 -0.929 6.709 1.00 87.06 114 ARG A N 1
ATOM 907 C CA . ARG A 1 114 ? 2.644 -1.755 7.595 1.00 87.06 114 ARG A CA 1
ATOM 908 C C . ARG A 1 114 ? 3.059 -1.659 9.064 1.00 87.06 114 ARG A C 1
ATOM 910 O O . ARG A 1 114 ? 2.286 -2.052 9.933 1.00 87.06 114 ARG A O 1
ATOM 917 N N . GLY A 1 115 ? 4.229 -1.087 9.344 1.00 86.75 115 GLY A N 1
ATOM 918 C CA . GLY A 1 115 ? 4.779 -0.887 10.682 1.00 86.75 115 GLY A CA 1
ATOM 919 C C . GLY A 1 115 ? 3.813 -0.193 11.644 1.00 86.75 115 GLY A C 1
ATOM 920 O O . GLY A 1 115 ? 3.530 -0.776 12.685 1.00 86.75 115 GLY A O 1
ATOM 921 N N . PRO A 1 116 ? 3.229 0.977 11.310 1.00 81.75 116 PRO A N 1
ATOM 922 C CA . PRO A 1 116 ? 2.278 1.648 12.196 1.00 81.75 116 PRO A CA 1
ATOM 923 C C . PRO A 1 116 ? 1.085 0.766 12.577 1.00 81.75 116 PRO A C 1
ATOM 925 O O . PRO A 1 116 ? 0.713 0.709 13.741 1.00 81.75 116 PRO A O 1
ATOM 928 N N . GLN A 1 117 ? 0.534 0.012 11.620 1.00 83.38 117 GLN A N 1
ATOM 929 C CA . GLN A 1 117 ? -0.592 -0.888 11.872 1.00 83.38 117 GLN A CA 1
ATOM 930 C C . GLN A 1 117 ? -0.210 -2.063 12.781 1.00 83.3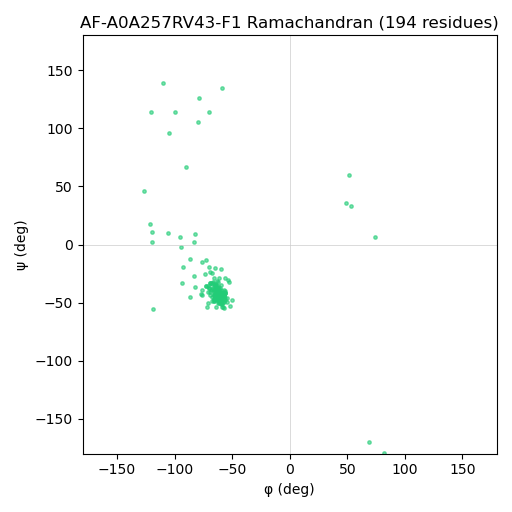8 117 GLN A C 1
ATOM 932 O O . GLN A 1 117 ? -1.007 -2.474 13.622 1.00 83.38 117 GLN A O 1
ATOM 937 N N . ILE A 1 118 ? 0.999 -2.603 12.606 1.00 89.38 118 ILE A N 1
ATOM 938 C CA . ILE A 1 118 ? 1.553 -3.658 13.462 1.00 89.38 118 ILE A CA 1
ATOM 939 C C . ILE A 1 118 ? 1.773 -3.118 14.879 1.00 89.38 118 ILE A C 1
ATOM 941 O O . ILE A 1 118 ? 1.359 -3.756 15.841 1.00 89.38 118 ILE A O 1
ATOM 945 N N . ILE A 1 119 ? 2.377 -1.933 15.009 1.00 87.25 119 ILE A N 1
ATOM 946 C CA . ILE A 1 119 ? 2.620 -1.272 16.297 1.00 87.25 119 ILE A CA 1
ATOM 947 C C . ILE A 1 119 ? 1.300 -1.014 17.024 1.00 87.25 119 ILE A C 1
ATOM 949 O O . ILE A 1 119 ? 1.213 -1.310 18.212 1.00 87.25 119 ILE A O 1
ATOM 953 N N . GLU A 1 120 ? 0.277 -0.526 16.322 1.00 83.44 120 GLU A N 1
ATOM 954 C CA . GLU A 1 120 ? -1.055 -0.289 16.885 1.00 83.44 120 GLU A CA 1
ATOM 955 C C . GLU A 1 120 ? -1.642 -1.574 17.481 1.00 83.44 120 GLU A C 1
ATOM 957 O O . GLU A 1 120 ? -2.023 -1.601 18.646 1.00 83.44 120 GLU A O 1
ATOM 962 N N . LEU A 1 121 ? -1.619 -2.676 16.722 1.00 86.81 121 LEU A N 1
ATOM 963 C CA . LEU A 1 121 ? -2.122 -3.977 17.177 1.00 86.81 121 LEU A CA 1
ATOM 964 C C . LEU A 1 121 ? -1.310 -4.569 18.338 1.00 86.81 121 LEU A C 1
ATOM 966 O O . LEU A 1 121 ? -1.840 -5.338 19.140 1.00 86.81 121 LEU A O 1
ATOM 970 N N . ILE A 1 122 ? -0.020 -4.244 18.432 1.00 91.12 122 ILE A N 1
ATOM 971 C CA . ILE A 1 122 ? 0.827 -4.665 19.553 1.00 91.12 122 ILE A CA 1
ATOM 972 C C . ILE A 1 122 ? 0.531 -3.823 20.795 1.00 91.12 122 ILE A C 1
ATOM 974 O O . ILE A 1 122 ? 0.436 -4.381 21.885 1.00 91.12 122 ILE A O 1
ATOM 978 N N . ARG A 1 123 ? 0.375 -2.504 20.655 1.00 88.31 123 ARG A N 1
ATOM 979 C CA . ARG A 1 123 ? 0.236 -1.578 21.789 1.00 88.31 123 ARG A CA 1
ATOM 980 C C . ARG A 1 123 ? -1.177 -1.507 22.347 1.00 88.31 123 ARG A C 1
ATOM 982 O O . ARG A 1 123 ? -1.336 -1.394 23.559 1.00 88.31 123 ARG A O 1
ATOM 989 N N . HIS A 1 124 ? -2.185 -1.587 21.490 1.00 84.12 124 HIS A N 1
ATOM 990 C CA . HIS A 1 124 ? -3.577 -1.398 21.869 1.00 84.12 124 HIS A CA 1
ATOM 991 C C . HIS A 1 124 ? -4.340 -2.723 21.804 1.00 84.12 124 HIS A C 1
ATOM 993 O O . HIS A 1 124 ? -4.142 -3.546 20.909 1.00 84.12 124 HIS A O 1
ATOM 999 N N . ALA A 1 125 ? -5.198 -2.954 22.801 1.00 79.44 125 ALA A N 1
ATOM 1000 C CA . ALA A 1 125 ? -6.049 -4.141 22.850 1.00 79.44 125 ALA A CA 1
ATOM 1001 C C . ALA A 1 125 ? -7.209 -4.059 21.843 1.00 79.44 125 ALA A C 1
ATOM 1003 O O . ALA A 1 125 ? -7.711 -5.095 21.405 1.00 79.44 125 ALA A O 1
ATOM 1004 N N . ASP A 1 126 ? -7.616 -2.842 21.465 1.00 79.38 126 ASP A N 1
ATOM 1005 C CA . ASP A 1 126 ? -8.657 -2.634 20.468 1.00 79.38 126 ASP A CA 1
ATOM 1006 C C . ASP A 1 126 ? -8.111 -2.818 19.042 1.00 79.38 126 ASP A C 1
ATOM 1008 O O . ASP A 1 126 ? -7.141 -2.187 18.629 1.00 79.38 126 ASP A O 1
ATOM 1012 N N . ALA A 1 127 ? -8.771 -3.690 18.281 1.00 82.00 127 ALA A N 1
ATOM 1013 C CA . ALA A 1 127 ? -8.499 -3.952 16.870 1.00 82.00 127 ALA A CA 1
ATOM 1014 C C . ALA A 1 127 ? -9.729 -3.682 15.981 1.00 82.00 127 ALA A C 1
ATOM 1016 O O . ALA A 1 127 ? -9.782 -4.143 14.837 1.00 82.00 127 ALA A O 1
ATOM 1017 N N . SER A 1 128 ? -10.720 -2.932 16.477 1.00 79.81 128 SER A N 1
ATOM 1018 C CA . SER A 1 128 ? -11.946 -2.545 15.759 1.00 79.81 128 SER A CA 1
ATOM 1019 C C . SER A 1 128 ? -11.666 -1.861 14.409 1.00 79.81 128 SER A C 1
ATOM 1021 O O . SER A 1 128 ? -12.408 -2.036 13.437 1.00 79.81 128 SER A O 1
ATOM 1023 N N . GLY A 1 129 ? -10.534 -1.154 14.314 1.00 74.69 129 GLY A N 1
ATOM 1024 C CA . GLY A 1 129 ? -10.016 -0.518 13.102 1.00 74.69 129 GLY A CA 1
ATOM 1025 C C . GLY A 1 129 ? -9.623 -1.478 11.969 1.00 74.69 129 GLY A C 1
ATOM 1026 O O . GLY A 1 129 ? -9.554 -1.076 10.800 1.00 74.69 129 GLY A O 1
ATOM 1027 N N . VAL A 1 130 ? -9.376 -2.753 12.277 1.00 81.81 130 VAL A N 1
ATOM 1028 C CA . VAL A 1 130 ? -8.631 -3.668 11.404 1.00 81.81 130 VAL A CA 1
ATOM 1029 C C . VAL A 1 130 ? -9.475 -4.879 11.018 1.00 81.81 130 VAL A C 1
ATOM 1031 O O . VAL A 1 130 ? -9.797 -5.738 11.838 1.00 81.81 130 VAL A O 1
ATOM 1034 N N . SER A 1 131 ? -9.805 -4.990 9.727 1.00 84.25 131 SER A N 1
ATOM 1035 C CA . SER A 1 131 ? -10.558 -6.133 9.202 1.00 84.25 131 SER A CA 1
ATOM 1036 C C . SER A 1 131 ? -9.649 -7.344 8.980 1.00 84.25 131 SER A C 1
ATOM 1038 O O . SER A 1 131 ? -8.925 -7.391 7.987 1.00 84.25 131 SER A O 1
ATOM 1040 N N . VAL A 1 132 ? -9.740 -8.356 9.853 1.00 88.50 132 VAL A N 1
ATOM 1041 C CA . VAL A 1 132 ? -9.021 -9.641 9.700 1.00 88.50 132 VAL A CA 1
ATOM 1042 C C . VAL A 1 132 ? -9.241 -10.226 8.306 1.00 88.50 132 VAL A C 1
ATOM 1044 O O . VAL A 1 132 ? -8.280 -10.547 7.617 1.00 88.50 132 VAL A O 1
ATOM 1047 N N . ALA A 1 133 ? -10.498 -10.267 7.851 1.00 88.44 133 ALA A N 1
ATOM 1048 C CA . ALA A 1 133 ? -10.854 -10.794 6.537 1.00 88.44 133 ALA A CA 1
ATOM 1049 C C . ALA A 1 133 ? -10.125 -10.069 5.394 1.00 88.44 133 ALA A C 1
ATOM 1051 O O . ALA A 1 133 ? -9.610 -10.722 4.490 1.00 88.44 133 ALA A O 1
ATOM 1052 N N . SER A 1 134 ? -10.043 -8.733 5.440 1.00 86.25 134 SER A N 1
ATOM 1053 C CA . SER A 1 134 ? -9.319 -7.951 4.429 1.00 86.25 134 SER A CA 1
ATOM 1054 C C . SER A 1 134 ? -7.839 -8.342 4.365 1.00 86.25 134 SER A C 1
ATOM 1056 O O . SER A 1 134 ? -7.311 -8.598 3.281 1.00 86.25 134 SER A O 1
ATOM 1058 N N . TRP A 1 135 ? -7.183 -8.479 5.522 1.00 89.25 135 TRP A N 1
ATOM 1059 C CA . TRP A 1 135 ? -5.769 -8.858 5.591 1.00 89.25 135 TRP A CA 1
ATOM 1060 C C . TRP A 1 135 ? -5.520 -10.314 5.191 1.00 89.25 135 TRP A C 1
ATOM 1062 O O . TRP A 1 135 ? -4.553 -10.576 4.480 1.00 89.25 135 TRP A O 1
ATOM 1072 N N . THR A 1 136 ? -6.408 -11.251 5.536 1.00 92.94 136 THR A N 1
ATOM 1073 C CA . THR A 1 136 ? -6.338 -12.649 5.072 1.00 92.94 136 THR A CA 1
ATOM 1074 C C . THR A 1 136 ? -6.466 -12.751 3.549 1.00 92.94 136 THR A C 1
ATOM 1076 O O . THR A 1 136 ? -5.691 -13.459 2.897 1.00 92.94 136 THR A O 1
ATOM 1079 N N . TRP A 1 137 ? -7.386 -11.991 2.948 1.00 92.25 137 TRP A N 1
ATOM 1080 C CA . TRP A 1 137 ? -7.458 -11.881 1.489 1.00 92.25 137 TRP A CA 1
ATOM 1081 C C . TRP A 1 137 ? -6.209 -11.212 0.909 1.00 92.25 137 TRP A C 1
ATOM 1083 O O . TRP A 1 137 ? -5.724 -11.633 -0.137 1.00 92.25 137 TRP A O 1
ATOM 1093 N N . GLY A 1 138 ? -5.625 -10.241 1.615 1.00 90.56 138 GLY A N 1
ATOM 1094 C CA . GLY A 1 138 ? -4.327 -9.659 1.278 1.00 90.56 138 GLY A CA 1
ATOM 1095 C C . GLY A 1 138 ? -3.196 -10.692 1.217 1.00 90.56 138 GLY A C 1
ATOM 1096 O O . GLY A 1 138 ? -2.428 -10.684 0.259 1.00 90.56 138 GLY A O 1
ATOM 1097 N N . VAL A 1 139 ? -3.118 -11.616 2.182 1.00 94.56 139 VAL A N 1
ATOM 1098 C CA . VAL A 1 139 ? -2.149 -12.733 2.171 1.00 94.56 139 VAL A CA 1
ATOM 1099 C C . VAL A 1 139 ? -2.372 -13.631 0.958 1.00 94.56 139 VAL A C 1
ATOM 1101 O O . VAL A 1 139 ? -1.430 -13.924 0.226 1.00 94.56 139 VAL A O 1
ATOM 1104 N N . THR A 1 140 ? -3.624 -14.010 0.699 1.00 94.56 140 THR A N 1
ATOM 1105 C CA . THR A 1 140 ? -3.982 -14.843 -0.461 1.00 94.56 140 THR A CA 1
ATOM 1106 C C . THR A 1 140 ? -3.582 -14.162 -1.772 1.00 94.56 140 THR A C 1
ATOM 1108 O O . THR A 1 140 ? -2.985 -14.783 -2.649 1.00 94.56 140 THR A O 1
ATOM 1111 N N . GLY A 1 141 ? -3.839 -12.857 -1.890 1.00 94.06 141 GLY A N 1
ATOM 1112 C CA . GLY A 1 141 ? -3.405 -12.049 -3.026 1.00 94.06 141 GLY A CA 1
ATOM 1113 C C . GLY A 1 141 ? -1.884 -12.039 -3.188 1.00 94.06 141 GLY A C 1
ATOM 1114 O O . GLY A 1 141 ? -1.396 -12.235 -4.299 1.00 94.06 141 GLY A O 1
ATOM 1115 N N . SER A 1 142 ? -1.133 -11.873 -2.094 1.00 94.69 142 SER A N 1
ATOM 1116 C CA . SER A 1 142 ? 0.334 -11.947 -2.107 1.00 94.69 142 SER A CA 1
ATOM 1117 C C . SER A 1 142 ? 0.838 -13.308 -2.586 1.00 94.69 142 SER A C 1
ATOM 1119 O O . SER A 1 142 ? 1.726 -13.341 -3.430 1.00 94.69 142 SER A O 1
ATOM 1121 N N . VAL A 1 143 ? 0.253 -14.418 -2.123 1.00 96.81 143 VAL A N 1
ATOM 1122 C CA . VAL A 1 143 ? 0.621 -15.770 -2.583 1.00 96.81 143 VAL A CA 1
ATOM 1123 C C . VAL A 1 143 ? 0.405 -15.911 -4.090 1.00 96.81 143 VAL A C 1
ATOM 1125 O O . VAL A 1 143 ? 1.308 -16.345 -4.803 1.00 96.81 143 VAL A O 1
ATOM 1128 N N . LEU A 1 144 ? -0.752 -15.482 -4.602 1.00 95.81 144 LEU A N 1
ATOM 1129 C CA . LEU A 1 144 ? -1.050 -15.551 -6.036 1.00 95.81 144 LEU A CA 1
ATOM 1130 C C . LEU A 1 144 ? -0.077 -14.710 -6.876 1.00 95.81 144 LEU A C 1
ATOM 1132 O O . LEU A 1 144 ? 0.355 -15.154 -7.939 1.00 95.81 144 LEU A O 1
ATOM 1136 N N . TRP A 1 145 ? 0.291 -13.517 -6.403 1.00 95.56 145 TRP A N 1
ATOM 1137 C CA . TRP A 1 145 ? 1.290 -12.682 -7.071 1.00 95.56 145 TRP A CA 1
ATOM 1138 C C . TRP A 1 145 ? 2.696 -13.284 -7.013 1.00 95.56 145 TRP A C 1
ATOM 1140 O O . TRP A 1 145 ? 3.401 -13.240 -8.015 1.00 95.56 145 TRP A O 1
ATOM 1150 N N . VAL A 1 146 ? 3.098 -13.896 -5.895 1.00 96.38 146 VAL A N 1
ATOM 1151 C CA . VAL A 1 146 ? 4.386 -14.602 -5.783 1.00 96.38 146 VAL A CA 1
ATOM 1152 C C . VAL A 1 146 ? 4.468 -15.744 -6.791 1.00 96.38 146 VAL A C 1
ATOM 1154 O O . VAL A 1 146 ? 5.460 -15.837 -7.509 1.00 96.38 146 VAL A O 1
ATOM 1157 N N . LEU A 1 147 ? 3.418 -16.564 -6.905 1.00 96.75 147 LEU A N 1
ATOM 1158 C CA . LEU A 1 147 ? 3.360 -17.646 -7.893 1.00 96.75 147 LEU A CA 1
ATOM 1159 C C . LE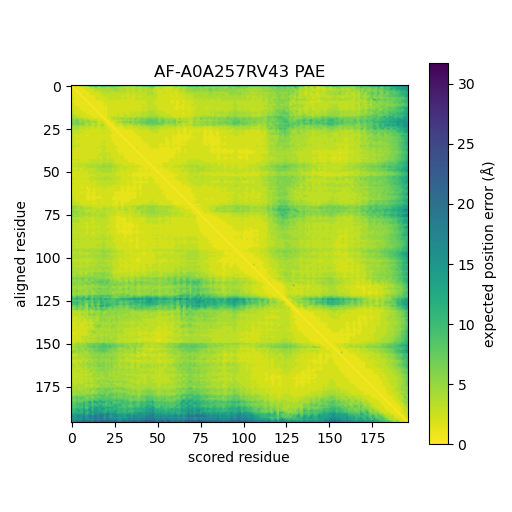U A 1 147 ? 3.453 -17.108 -9.328 1.00 96.75 147 LEU A C 1
ATOM 1161 O O . LEU A 1 147 ? 4.217 -17.630 -10.140 1.00 96.75 147 LEU A O 1
ATOM 1165 N N . PHE A 1 148 ? 2.730 -16.025 -9.626 1.00 95.19 148 PHE A N 1
ATOM 1166 C CA . PHE A 1 148 ? 2.805 -15.357 -10.925 1.00 95.19 148 PHE A CA 1
ATOM 1167 C C . PHE A 1 148 ? 4.228 -14.856 -11.223 1.00 95.19 148 PHE A C 1
ATOM 1169 O O . PHE A 1 148 ? 4.789 -15.180 -12.272 1.00 95.19 148 PHE A O 1
ATOM 1176 N N . TYR A 1 149 ? 4.855 -14.133 -10.292 1.00 94.94 149 TYR A N 1
ATOM 1177 C CA . TYR A 1 149 ? 6.207 -13.605 -10.481 1.00 94.94 149 TYR A CA 1
ATOM 1178 C C . TYR A 1 149 ? 7.270 -14.700 -10.558 1.00 94.94 149 TYR A C 1
ATOM 1180 O O . TYR A 1 149 ? 8.231 -14.542 -11.309 1.00 94.94 149 TYR A O 1
ATOM 1188 N N . ALA A 1 150 ? 7.085 -15.817 -9.851 1.00 95.88 150 ALA A N 1
ATOM 1189 C CA . ALA A 1 150 ? 7.962 -16.979 -9.950 1.00 95.88 150 ALA A CA 1
ATOM 1190 C C . ALA A 1 150 ? 7.902 -17.584 -11.358 1.00 95.88 150 ALA A C 1
ATOM 1192 O O . ALA A 1 150 ? 8.941 -17.794 -11.983 1.00 95.88 150 ALA A O 1
ATOM 1193 N N . SER A 1 151 ? 6.690 -17.781 -11.892 1.00 94.44 151 SER A N 1
ATOM 1194 C CA . SER A 1 151 ? 6.497 -18.326 -13.242 1.00 94.44 151 SER A CA 1
ATOM 1195 C C . SER A 1 151 ? 7.085 -17.422 -14.332 1.00 94.44 151 SER A C 1
ATOM 1197 O O . SER A 1 151 ? 7.702 -17.908 -15.276 1.00 94.44 151 SER A O 1
ATOM 1199 N N . GLY A 1 152 ? 6.981 -16.100 -14.159 1.00 91.31 152 GLY A N 1
ATOM 1200 C CA . GLY A 1 152 ? 7.557 -15.106 -15.065 1.00 91.31 152 GLY A CA 1
ATOM 1201 C C . GLY A 1 152 ? 9.039 -14.792 -14.825 1.00 91.31 152 GLY A C 1
ATOM 1202 O O . GLY A 1 152 ? 9.570 -13.912 -15.497 1.00 91.31 152 GLY A O 1
ATOM 1203 N N . ARG A 1 153 ? 9.708 -15.451 -13.862 1.00 93.50 153 ARG A N 1
ATOM 1204 C CA . ARG A 1 153 ? 11.104 -15.174 -13.453 1.00 93.50 153 ARG A CA 1
ATOM 1205 C C . ARG A 1 153 ? 11.361 -13.696 -13.099 1.00 93.50 153 ARG A C 1
ATOM 1207 O O . ARG A 1 153 ? 12.452 -13.165 -13.301 1.00 93.50 153 ARG A O 1
ATOM 1214 N N . LEU A 1 154 ? 10.356 -13.020 -12.541 1.00 92.12 154 LEU A N 1
ATOM 1215 C CA . LEU A 1 154 ? 10.401 -11.610 -12.140 1.00 92.12 154 LEU A CA 1
ATOM 1216 C C . LEU A 1 154 ? 10.890 -11.473 -10.687 1.00 92.12 154 LEU A C 1
ATOM 1218 O O . LEU A 1 154 ? 10.146 -11.053 -9.801 1.00 92.12 154 LEU A O 1
ATOM 1222 N N . TRP A 1 155 ? 12.154 -11.826 -10.435 1.00 92.25 155 TRP A N 1
ATOM 1223 C CA . TRP A 1 155 ? 12.714 -11.996 -9.082 1.00 92.25 155 TRP A CA 1
ATOM 1224 C C . TRP A 1 155 ? 12.596 -10.773 -8.165 1.00 92.25 155 TRP A C 1
ATOM 1226 O O . TRP A 1 155 ? 12.269 -10.919 -6.990 1.00 92.25 155 TRP A O 1
ATOM 1236 N N . GLY A 1 156 ? 12.802 -9.562 -8.691 1.00 90.50 156 GLY A N 1
ATOM 1237 C CA . GLY A 1 156 ? 12.651 -8.340 -7.894 1.00 90.50 156 GLY A CA 1
ATOM 1238 C C . GLY A 1 156 ? 11.210 -8.127 -7.414 1.00 90.50 156 GLY A C 1
ATOM 1239 O O . GLY A 1 156 ? 10.980 -7.821 -6.245 1.00 90.50 156 GLY A O 1
ATOM 1240 N N . ALA A 1 157 ? 10.229 -8.348 -8.294 1.00 91.62 157 ALA A N 1
ATOM 1241 C CA . ALA A 1 157 ? 8.813 -8.224 -7.955 1.00 91.62 157 ALA A CA 1
ATOM 1242 C C . ALA A 1 157 ? 8.353 -9.346 -7.016 1.00 91.62 157 ALA A C 1
ATOM 1244 O O . ALA A 1 157 ? 7.584 -9.099 -6.083 1.00 91.62 157 ALA A O 1
ATOM 1245 N N . LEU A 1 158 ? 8.879 -10.556 -7.219 1.00 94.62 158 LEU A N 1
ATOM 1246 C CA . LEU A 1 158 ? 8.690 -11.696 -6.329 1.00 94.62 158 LEU A CA 1
ATOM 1247 C C . LEU A 1 158 ? 9.157 -11.367 -4.909 1.00 94.62 158 LEU A C 1
ATOM 1249 O O . LEU A 1 158 ? 8.355 -11.460 -3.983 1.00 94.62 158 LEU A O 1
ATOM 1253 N N . ALA A 1 159 ? 10.406 -10.922 -4.740 1.00 92.50 159 ALA A N 1
ATOM 1254 C CA . ALA A 1 159 ? 10.970 -10.612 -3.428 1.00 92.50 159 ALA A CA 1
ATOM 1255 C C . ALA A 1 159 ? 10.171 -9.507 -2.720 1.00 92.50 159 ALA A C 1
ATOM 1257 O O . ALA A 1 159 ? 9.740 -9.686 -1.580 1.00 92.50 159 ALA A O 1
ATOM 1258 N N . ALA A 1 160 ? 9.881 -8.404 -3.420 1.00 92.56 160 ALA A N 1
ATOM 1259 C CA . ALA A 1 160 ? 9.068 -7.312 -2.882 1.00 92.56 160 ALA A CA 1
ATOM 1260 C C . ALA A 1 160 ? 7.688 -7.794 -2.400 1.00 92.56 160 ALA A C 1
ATOM 1262 O O . ALA A 1 160 ? 7.218 -7.414 -1.324 1.00 92.56 160 ALA A O 1
ATOM 1263 N N . THR A 1 161 ? 7.053 -8.677 -3.172 1.00 93.75 161 THR A N 1
ATOM 1264 C CA . THR A 1 161 ? 5.727 -9.220 -2.854 1.00 93.75 161 THR A CA 1
ATOM 1265 C C . THR A 1 161 ? 5.770 -10.217 -1.703 1.00 93.75 161 THR A C 1
ATOM 1267 O O . THR A 1 161 ? 4.850 -10.221 -0.886 1.00 93.75 161 THR A O 1
ATOM 1270 N N . MET A 1 162 ? 6.829 -11.024 -1.591 1.00 94.06 162 MET A N 1
ATOM 1271 C CA . MET A 1 162 ? 7.024 -11.928 -0.455 1.00 94.06 162 MET A CA 1
ATOM 1272 C C . MET A 1 162 ? 7.109 -11.148 0.857 1.00 94.06 162 MET A C 1
ATOM 1274 O O . MET A 1 162 ? 6.364 -11.456 1.786 1.00 94.06 162 MET A O 1
ATOM 1278 N N . PHE A 1 163 ? 7.930 -10.094 0.921 1.00 91.50 163 PHE A N 1
ATOM 1279 C CA . PHE A 1 163 ? 8.038 -9.265 2.126 1.00 91.50 163 PHE A CA 1
ATOM 1280 C C . PHE A 1 163 ? 6.707 -8.594 2.490 1.00 91.50 163 PHE A C 1
ATOM 1282 O O . PHE A 1 163 ? 6.273 -8.637 3.644 1.00 91.50 163 PHE A O 1
ATOM 1289 N N . ALA A 1 164 ? 5.992 -8.058 1.496 1.00 89.94 164 ALA A N 1
ATOM 1290 C CA . ALA A 1 164 ? 4.653 -7.519 1.711 1.00 89.94 164 ALA A CA 1
ATOM 1291 C C . ALA A 1 164 ? 3.651 -8.588 2.191 1.00 89.94 164 ALA A C 1
ATOM 1293 O O . ALA A 1 164 ? 2.794 -8.295 3.026 1.00 89.94 164 ALA A O 1
ATOM 1294 N N . GLY A 1 165 ? 3.759 -9.818 1.681 1.00 93.19 165 GLY A N 1
ATOM 1295 C CA . GLY A 1 165 ? 2.944 -10.964 2.078 1.00 93.19 165 GLY A CA 1
ATOM 1296 C C . GLY A 1 165 ? 3.181 -11.384 3.525 1.00 93.19 165 GLY A C 1
ATOM 1297 O O . GLY A 1 165 ? 2.214 -11.577 4.260 1.00 93.19 165 GLY A O 1
ATOM 1298 N N . VAL A 1 166 ? 4.442 -11.430 3.962 1.00 94.62 166 VAL A N 1
ATOM 1299 C CA . VAL A 1 166 ? 4.804 -11.674 5.368 1.00 94.62 166 VAL A CA 1
ATOM 1300 C C . VAL A 1 166 ? 4.190 -10.603 6.262 1.00 94.62 166 VAL A C 1
ATOM 1302 O O . VAL A 1 166 ? 3.501 -10.923 7.226 1.00 94.62 166 VAL A O 1
ATOM 1305 N N . ALA A 1 167 ? 4.341 -9.327 5.906 1.00 91.81 167 ALA A N 1
ATOM 1306 C CA . ALA A 1 167 ? 3.768 -8.242 6.693 1.00 91.81 167 ALA A CA 1
ATOM 1307 C C . ALA A 1 167 ? 2.221 -8.278 6.723 1.00 91.81 167 ALA A C 1
ATOM 1309 O O . ALA A 1 167 ? 1.621 -8.002 7.764 1.00 91.81 167 ALA A O 1
ATOM 1310 N N . ASN A 1 168 ? 1.559 -8.671 5.624 1.00 92.19 168 ASN A N 1
ATOM 1311 C CA . ASN A 1 168 ? 0.111 -8.930 5.609 1.00 92.19 168 ASN A CA 1
ATOM 1312 C C . ASN A 1 168 ? -0.273 -10.064 6.575 1.00 92.19 168 ASN A C 1
ATOM 1314 O O . ASN A 1 168 ? -1.259 -9.936 7.300 1.00 92.19 168 ASN A O 1
ATOM 1318 N N . ALA A 1 169 ? 0.495 -11.157 6.593 1.00 95.69 169 ALA A N 1
ATOM 1319 C CA . ALA A 1 169 ? 0.238 -12.310 7.452 1.00 95.69 169 ALA A CA 1
ATOM 1320 C C . ALA A 1 169 ? 0.407 -11.958 8.935 1.00 95.69 169 ALA A C 1
ATOM 1322 O O . ALA A 1 169 ? -0.436 -12.332 9.754 1.00 95.69 169 ALA A O 1
ATOM 1323 N N . THR A 1 170 ? 1.428 -11.164 9.270 1.00 95.00 170 THR A N 1
ATOM 1324 C CA . THR A 1 170 ? 1.634 -10.633 10.622 1.00 95.00 170 THR A CA 1
ATOM 1325 C C . THR A 1 170 ? 0.426 -9.824 11.084 1.00 95.00 170 THR A C 1
ATOM 1327 O O . THR A 1 170 ? -0.109 -10.085 12.160 1.00 95.00 170 THR A O 1
ATOM 1330 N N . ILE A 1 171 ? -0.067 -8.891 10.260 1.00 91.56 171 ILE A N 1
ATOM 1331 C CA . ILE A 1 171 ? -1.245 -8.085 10.611 1.00 91.56 171 ILE A CA 1
ATOM 1332 C C . ILE A 1 171 ? -2.497 -8.954 10.746 1.00 91.56 171 ILE A C 1
ATOM 1334 O O . ILE A 1 171 ? -3.233 -8.800 11.718 1.00 91.56 171 ILE A O 1
ATOM 1338 N N . ALA A 1 172 ? -2.738 -9.879 9.811 1.00 93.75 172 ALA A N 1
ATOM 1339 C CA . ALA A 1 172 ? -3.893 -10.774 9.870 1.00 93.75 172 ALA A CA 1
ATOM 1340 C C . ALA A 1 172 ? -3.907 -11.590 11.173 1.00 93.75 172 ALA A C 1
ATOM 1342 O O . ALA A 1 172 ? -4.941 -11.685 11.836 1.00 93.75 172 ALA A O 1
ATOM 1343 N N . THR A 1 173 ? -2.747 -12.123 11.562 1.00 96.06 173 THR A N 1
ATOM 1344 C CA . THR A 1 173 ? -2.582 -12.939 12.771 1.00 96.06 173 THR A CA 1
ATOM 1345 C C . THR A 1 173 ? -2.777 -12.109 14.037 1.00 96.06 173 THR A C 1
ATOM 1347 O O . THR A 1 173 ? -3.568 -12.488 14.902 1.00 96.06 173 THR A O 1
ATOM 1350 N N . LEU A 1 174 ? -2.120 -10.948 14.131 1.00 93.62 174 LEU A N 1
ATOM 1351 C CA . LEU A 1 174 ? -2.242 -10.052 15.283 1.00 93.62 174 LEU A CA 1
ATOM 1352 C C . LEU A 1 174 ? -3.674 -9.538 15.454 1.00 93.62 174 LEU A C 1
ATOM 1354 O O . LEU A 1 174 ? -4.209 -9.565 16.560 1.00 93.62 174 LEU A O 1
ATOM 1358 N N . ALA A 1 175 ? -4.322 -9.125 14.364 1.00 90.94 175 ALA A N 1
ATOM 1359 C CA . ALA A 1 175 ? -5.706 -8.674 14.407 1.00 90.94 175 ALA A CA 1
ATOM 1360 C C . ALA A 1 175 ? -6.642 -9.807 14.856 1.00 90.94 175 ALA A C 1
ATOM 1362 O O . ALA A 1 175 ? -7.476 -9.597 15.734 1.00 90.94 175 ALA A O 1
ATOM 1363 N N . ALA A 1 176 ? -6.484 -11.020 14.312 1.00 94.06 176 ALA A N 1
ATOM 1364 C CA . ALA A 1 176 ? -7.286 -12.174 14.718 1.00 94.06 176 ALA A CA 1
ATOM 1365 C C . ALA A 1 176 ? -7.115 -12.499 16.209 1.00 94.06 176 ALA A C 1
ATOM 1367 O O . ALA A 1 176 ? -8.097 -12.779 16.899 1.00 94.06 176 ALA A O 1
ATOM 1368 N N . TRP A 1 177 ? -5.883 -12.428 16.714 1.00 94.44 177 TRP A N 1
ATOM 1369 C CA . TRP A 1 177 ? -5.582 -12.637 18.125 1.00 94.44 177 TRP A CA 1
ATOM 1370 C C . TRP A 1 177 ? -6.237 -11.577 19.022 1.00 94.44 177 TRP A C 1
ATOM 1372 O O . TRP A 1 177 ? -6.913 -11.935 19.987 1.00 94.44 177 TRP A O 1
ATOM 1382 N N . ARG A 1 178 ? -6.136 -10.289 18.668 1.00 91.81 178 ARG A N 1
ATOM 1383 C CA . ARG A 1 178 ? -6.772 -9.194 19.422 1.00 91.81 178 ARG A CA 1
ATOM 1384 C C . ARG A 1 178 ? -8.294 -9.290 19.447 1.00 91.81 178 ARG A C 1
ATOM 1386 O O . ARG A 1 178 ? -8.892 -9.161 20.512 1.00 91.81 178 ARG A O 1
ATOM 1393 N N . HIS A 1 179 ? -8.925 -9.613 18.316 1.00 90.19 179 HIS A N 1
ATOM 1394 C CA . HIS A 1 179 ? -10.378 -9.828 18.263 1.00 90.19 179 HIS A CA 1
ATOM 1395 C C . HIS A 1 179 ? -10.827 -10.968 19.185 1.00 90.19 179 HIS A C 1
ATOM 1397 O O . HIS A 1 179 ? -11.844 -10.846 19.869 1.00 90.19 179 HIS A O 1
ATOM 1403 N N . ARG A 1 180 ? -10.046 -12.054 19.273 1.00 91.88 180 ARG A N 1
ATOM 1404 C CA . ARG A 1 180 ? -10.322 -13.144 20.222 1.00 91.88 180 ARG A CA 1
ATOM 1405 C C . ARG A 1 180 ? -10.206 -12.673 21.671 1.00 91.88 180 ARG A C 1
ATOM 1407 O O . ARG A 1 180 ? -11.129 -12.926 22.440 1.00 91.88 180 ARG A O 1
ATOM 1414 N N . GLN A 1 181 ? -9.144 -11.951 22.033 1.00 90.81 181 GLN A N 1
ATOM 1415 C CA . GLN A 1 181 ? -8.982 -11.411 23.390 1.00 90.81 181 GLN A CA 1
ATOM 1416 C C . GLN A 1 181 ? -10.150 -10.507 23.800 1.00 90.81 181 GLN A C 1
ATOM 1418 O O . GLN A 1 181 ? -10.720 -10.693 24.874 1.00 90.81 181 GLN A O 1
ATOM 1423 N N . ALA A 1 182 ? -10.559 -9.586 22.924 1.00 88.62 182 ALA A N 1
ATOM 1424 C CA . ALA A 1 182 ? -11.684 -8.693 23.183 1.00 88.62 182 ALA A CA 1
ATOM 1425 C C . ALA A 1 182 ? -13.002 -9.462 23.386 1.00 88.62 182 ALA A C 1
ATOM 1427 O O . ALA A 1 182 ? -13.786 -9.128 24.273 1.00 88.62 182 ALA A O 1
ATOM 1428 N N . SER A 1 183 ? -13.233 -10.524 22.604 1.00 88.81 183 SER A N 1
ATOM 1429 C CA . SER A 1 183 ? -14.431 -11.360 22.748 1.00 88.81 183 SER A CA 1
ATOM 1430 C C . SER A 1 183 ? -14.474 -12.132 24.070 1.00 88.81 183 SER A C 1
ATOM 1432 O O . SER A 1 183 ? -15.539 -12.244 24.672 1.00 88.81 183 SER A O 1
ATOM 1434 N N . VAL A 1 184 ? -13.324 -12.622 24.548 1.00 90.62 184 VAL A N 1
ATOM 1435 C CA . VAL A 1 184 ? -13.217 -13.316 25.840 1.00 90.62 184 VAL A CA 1
ATOM 1436 C C . VAL A 1 184 ? -13.463 -12.339 26.988 1.00 90.62 184 VAL A C 1
ATOM 1438 O O . VAL A 1 184 ? -14.259 -12.638 27.871 1.00 90.62 184 VAL A O 1
ATOM 1441 N N . MET A 1 185 ? -12.853 -11.151 26.937 1.00 89.62 185 MET A N 1
ATOM 1442 C CA . MET A 1 185 ? -13.032 -10.118 27.963 1.00 89.62 185 MET A CA 1
ATOM 1443 C C . MET A 1 185 ? -14.491 -9.658 28.069 1.00 89.62 185 MET A C 1
ATOM 1445 O O . MET A 1 185 ? -15.018 -9.517 29.167 1.00 89.62 185 MET A O 1
ATOM 1449 N N . ARG A 1 186 ? -15.169 -9.468 26.927 1.00 88.00 186 ARG A N 1
ATOM 1450 C CA . ARG A 1 186 ? -16.583 -9.073 26.905 1.00 88.00 186 ARG A CA 1
ATOM 1451 C C . ARG A 1 186 ? -17.486 -10.138 27.529 1.00 88.00 186 ARG A C 1
ATOM 1453 O O . ARG A 1 186 ? -18.350 -9.794 28.320 1.00 88.00 186 ARG A O 1
ATOM 1460 N N . ARG A 1 187 ? -17.250 -11.417 27.221 1.00 90.25 187 ARG A N 1
ATOM 1461 C CA . ARG A 1 187 ? -18.007 -12.527 27.822 1.00 90.25 187 ARG A CA 1
ATOM 1462 C C . ARG A 1 187 ? -17.797 -12.629 29.330 1.00 90.25 187 ARG A C 1
ATOM 1464 O O . ARG A 1 187 ? -18.750 -12.917 30.037 1.00 90.25 187 ARG A O 1
ATOM 1471 N N . ALA A 1 188 ? -16.575 -12.399 29.814 1.00 90.38 188 ALA A N 1
ATOM 1472 C CA . ALA A 1 188 ? -16.298 -12.384 31.251 1.00 90.38 188 ALA A CA 1
ATOM 1473 C C . ALA A 1 188 ? -17.099 -11.278 31.960 1.00 90.38 188 ALA A C 1
ATOM 1475 O O . ALA A 1 188 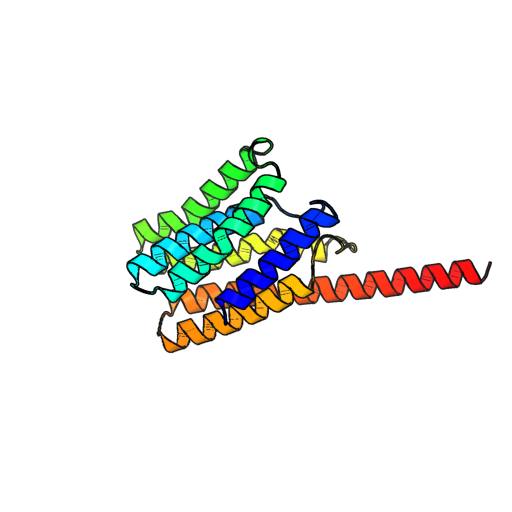? -17.807 -11.560 32.917 1.00 90.38 188 ALA A O 1
ATOM 1476 N N . LEU A 1 189 ? -17.089 -10.060 31.406 1.00 91.00 189 LEU A N 1
ATOM 1477 C CA . LEU A 1 189 ? -17.878 -8.935 31.923 1.00 91.00 189 LEU A CA 1
ATOM 1478 C C . LEU A 1 189 ? -19.393 -9.205 31.903 1.00 91.00 189 LEU A C 1
ATOM 1480 O O . LEU A 1 189 ? -20.093 -8.832 32.837 1.00 91.00 189 LEU A O 1
ATOM 1484 N N . GLU A 1 190 ? -19.912 -9.846 30.851 1.00 90.81 190 GLU A N 1
ATOM 1485 C CA . GLU A 1 190 ? -21.336 -10.212 30.754 1.00 90.81 190 GLU A CA 1
ATOM 1486 C C . GLU A 1 190 ? -21.748 -11.239 31.824 1.00 90.81 190 GLU A C 1
ATOM 1488 O O . GLU A 1 190 ? -22.852 -11.151 32.359 1.00 90.81 190 GLU A O 1
ATOM 1493 N N . LEU A 1 191 ? -20.866 -12.186 32.160 1.00 91.56 191 LEU A N 1
ATOM 1494 C CA . LEU A 1 191 ? -21.102 -13.171 33.220 1.00 91.56 191 LEU A CA 1
ATOM 1495 C C . LEU A 1 191 ? -21.059 -12.537 34.614 1.00 91.56 191 LEU A C 1
ATOM 1497 O O . LEU A 1 191 ? -21.911 -12.859 35.437 1.00 91.56 191 LEU A O 1
ATOM 1501 N N . ASP A 1 192 ? -20.125 -11.617 34.860 1.00 88.81 192 ASP A N 1
ATOM 1502 C CA . ASP A 1 192 ? -20.027 -10.908 36.141 1.00 88.81 192 ASP A CA 1
ATOM 1503 C C . ASP A 1 192 ? -21.278 -10.057 36.412 1.00 88.81 192 ASP A C 1
ATOM 1505 O O . ASP A 1 192 ? -21.783 -10.036 37.530 1.00 88.81 192 ASP A O 1
ATOM 1509 N N . VAL A 1 193 ? -21.825 -9.399 35.382 1.00 86.94 193 VAL A N 1
ATOM 1510 C CA . VAL A 1 193 ? -23.071 -8.621 35.499 1.00 86.94 193 VAL A CA 1
ATOM 1511 C C . VAL A 1 193 ? -24.290 -9.517 35.729 1.00 86.94 193 VAL A C 1
ATOM 1513 O O . VAL A 1 193 ? -25.206 -9.111 36.432 1.00 86.94 193 VAL A O 1
ATOM 1516 N N . ALA A 1 194 ? -24.321 -10.728 35.167 1.00 83.25 194 ALA A N 1
ATOM 1517 C CA . ALA A 1 194 ? -25.439 -11.658 35.345 1.00 83.25 194 ALA A CA 1
ATOM 1518 C C . ALA A 1 194 ? -25.500 -12.302 36.746 1.00 83.25 194 ALA A C 1
ATOM 1520 O O . ALA A 1 194 ? -26.504 -12.929 37.081 1.00 83.25 194 ALA A O 1
ATOM 1521 N N . LEU A 1 195 ? -24.428 -12.191 37.536 1.00 79.75 195 LEU A N 1
ATOM 1522 C CA . LEU A 1 195 ? -24.317 -12.740 38.892 1.00 79.75 195 LEU A CA 1
ATOM 1523 C C . LEU A 1 195 ? -24.679 -11.728 39.998 1.00 79.75 195 LEU A C 1
ATOM 1525 O O . LEU A 1 195 ? -24.652 -12.099 41.173 1.00 79.75 195 LEU A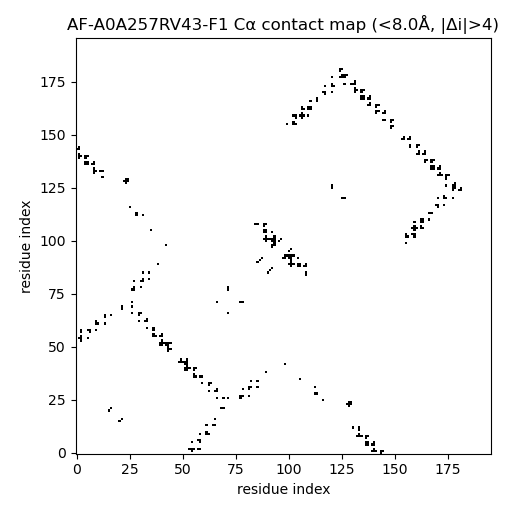 O 1
ATOM 1529 N N . ILE A 1 196 ? -24.996 -10.481 39.633 1.00 70.88 196 ILE A N 1
ATOM 1530 C CA . ILE A 1 196 ? -25.426 -9.390 40.527 1.00 70.88 196 ILE A CA 1
ATOM 1531 C C . ILE A 1 196 ? -26.942 -9.225 40.426 1.00 70.88 196 ILE A C 1
ATOM 1533 O O . ILE A 1 196 ? -27.581 -9.097 41.494 1.00 70.88 196 ILE A O 1
#

Nearest PDB structures (foldseek):
  5cth-assembly1_B  TM=6.712E-01  e=2.199E-02  Oryza sativa Japonica Group
  7zkw-assembly2_B  TM=6.643E-01  e=1.636E-01  Arabidopsis thaliana
  4rng-assembly4_C-2  TM=9.023E-01  e=1.853E+00  Thermodesulfovibrio yellowstonii DSM 11347

Foldseek 3Di:
DLLVLLQVLLVVLLVCCVPPNQPLPDLLLLLLLLLVLVLQLVVCVVVVNVCSNVSSVVNNVSSVSSNVSVVVVVVVVSNVVSVVLLCVQAVVLCVPVNNLSNLQSLLVSLLVSLVVLLVCLVPDLDLVNPDLSSLVSLLVSLVVQLVVCVVVVVVSNNNSSVSNSVSSVSNSVSSVVSVVVVVVVVVVVVVVVVVD

Mean predicted aligned error: 4.31 Å

pLDDT: mean 92.07, std 4.72, range [70.88, 98.0]

Solvent-accessible surface area (backbone atoms only — not comparable to full-atom values): 9771 Å² total; per-residue (Å²): 108,40,47,60,34,49,39,48,24,52,45,54,49,47,52,45,38,74,74,74,48,61,69,75,58,62,59,54,46,44,51,43,50,49,54,49,29,52,52,39,28,55,49,11,59,79,64,73,31,65,67,48,21,48,38,25,58,71,35,41,64,57,43,49,55,46,39,60,74,60,45,52,82,85,40,51,68,50,52,53,51,39,48,52,51,45,39,62,33,26,51,49,26,28,76,75,58,34,66,57,31,17,27,50,26,40,16,51,48,52,34,57,59,44,43,66,62,45,49,45,52,72,75,39,72,73,39,89,53,53,61,38,67,32,28,49,34,44,26,54,22,26,53,45,46,30,55,52,24,57,76,68,68,36,62,44,60,22,52,19,33,48,47,32,23,52,49,27,44,52,44,22,51,48,36,47,52,31,51,51,52,50,53,52,54,51,52,52,53,55,52,59,60,72,74,108

Secondary structure (DSSP, 8-state):
-HHHHHHHHHHHHHHHHHHH-STT--HHHHHHHHHHHHHHHHHHHHTT-HHHHHHHHHHHHHHHHHHHHT-GGGGHHHHHHHHHHHIIIIIHHHHHHHHHHHHHHHHHHHHHTTHHHHHHHHH-S--TT--HHHHHHHHHHHHHHHHHHHHTT-HHHHHHHHHHHHHHHHHHHHHHHHHHHHHHHHHHHHHHHHT-